Protein AF-A0A5E3WXK5-F1 (afdb_monomer)

Foldseek 3Di:
DPPPDQDPVNVVQLVVQVVLLVLLCVALLDCLQAPPVCNVLLVLLSVLLVLLCVLVSQDAFPDFQDAPFPLLVVLVPDPNNRHDQDACVSGDVLLVLSLLVSVVVLQQAQLVRLSRQGHPRHLVSSSVSLSSCCRHPVPPPCSSLLSVLSSLLSVCSSCVPPPDDSRGGSLVVSCVVPVVSSVSSVVVSVVSNVVVVVVVVVVVVVVVVVVVVVVVPDDPDPPDDD

Secondary structure (DSSP, 8-state):
-------HHHHHHHHHHHHHHHHHHHHHSSTTTS-GGGHHHHHHHHHHHHHHHHTTTTPPPSS------HHHHHHHT-SS-SS----GGGS-TTHHHHHHHHHHHHHHSBHHHHHT--STTTTHHHHHHHHHHHHH-TT-TTHHHHHHHHHHHHHHHHH--TT--TTSBHHHHHHHH-HHHHHHHHHHHHHHHHHHHHHHHHHHHHHHHHHHHHHTS---------

Solvent-accessible surface area (backbone atoms only — not comparable 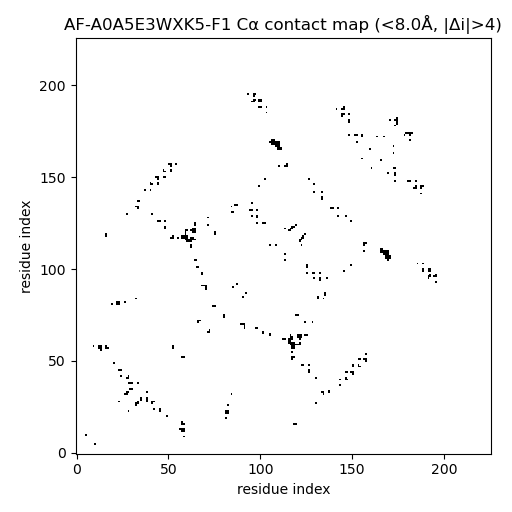to full-atom values): 12639 Å² total; per-residue (Å²): 133,83,85,75,76,77,50,72,65,57,57,54,48,20,55,54,45,54,52,42,50,57,42,35,48,68,44,57,62,30,67,93,42,28,60,71,90,46,38,64,62,53,45,49,40,51,50,30,48,50,57,37,31,55,76,56,56,36,41,74,38,95,38,64,52,82,71,87,51,67,52,59,54,55,41,76,71,47,90,79,59,68,65,73,79,78,58,64,90,69,43,58,97,57,47,56,32,55,48,35,40,43,51,53,53,56,32,64,35,36,32,57,60,56,61,35,16,32,28,83,56,3,56,52,45,58,55,52,47,52,55,49,33,40,51,67,40,82,75,56,81,58,50,66,49,48,46,53,49,51,30,52,48,34,48,50,55,56,63,57,55,92,86,58,69,42,81,40,29,37,50,57,56,41,37,74,74,40,46,69,62,41,48,55,30,48,51,53,33,51,52,36,38,50,54,47,52,54,49,55,50,50,53,52,53,50,52,51,53,52,51,53,59,57,68,68,70,75,78,84,74,83,79,84,85,131

Mean predicted aligned error: 8.03 Å

Nearest PDB structures (foldseek):
  2kgx-assembly1_A  TM=2.955E-01  e=5.639E+00  Mus musculus

Radius of gyration: 22.02 Å; Cα contacts (8 Å, |Δi|>4): 234; chains: 1; bounding box: 60×62×77 Å

Sequence (226 aa):
MEDALLSLDDIFDGGVEARLWGRLFAKFVTPDVLPAQDWETALQLLIASLQFEAKTLFQDGPEHMPCDIPSVRLWLGRRERAVVVDPASRLEAHFGDEVARMWQMARAMPAHVLTAMHGERGMTVVVRALLQWRAVDPDAADWAIIVADVVSGLEVLREKPADADFSQSLASLLLHRDAARANKAKDSLSMRVRDRELRVRAALDAKKKVTVKRGKRLRKRKTRKA

Structure (mmCIF, N/CA/C/O backbone):
data_AF-A0A5E3WXK5-F1
#
_entry.id   AF-A0A5E3WXK5-F1
#
loop_
_atom_site.group_PDB
_atom_site.id
_atom_site.type_symbol
_atom_site.label_atom_id
_atom_site.label_alt_id
_atom_site.label_comp_id
_atom_site.label_asym_id
_atom_site.label_entity_id
_atom_site.label_seq_id
_atom_site.pdbx_PDB_ins_code
_atom_site.Cartn_x
_atom_site.Cartn_y
_atom_site.Cartn_z
_atom_site.occupancy
_atom_site.B_iso_or_equiv
_atom_site.auth_seq_id
_atom_site.auth_comp_id
_atom_site.auth_asym_id
_atom_site.auth_atom_id
_atom_site.pdbx_PDB_model_num
ATOM 1 N N . MET A 1 1 ? 11.739 -11.191 -29.604 1.00 39.69 1 MET A N 1
ATOM 2 C CA . MET A 1 1 ? 10.562 -10.400 -29.206 1.00 39.69 1 MET A CA 1
ATOM 3 C C . MET A 1 1 ? 9.650 -10.414 -30.403 1.00 39.69 1 MET A C 1
ATOM 5 O O . MET A 1 1 ? 9.973 -9.767 -31.387 1.00 39.69 1 MET A O 1
ATOM 9 N N . GLU A 1 2 ? 8.630 -11.265 -30.384 1.00 36.09 2 GLU A N 1
ATOM 10 C CA . GLU A 1 2 ? 7.512 -11.105 -31.311 1.00 36.09 2 GLU A CA 1
ATOM 11 C C . GLU A 1 2 ? 6.774 -9.834 -30.889 1.00 36.09 2 GLU A C 1
ATOM 13 O O . GLU A 1 2 ? 6.402 -9.706 -29.721 1.00 36.09 2 GLU A O 1
ATOM 18 N N . ASP A 1 3 ? 6.625 -8.887 -31.814 1.00 41.25 3 ASP A N 1
ATOM 19 C CA . ASP A 1 3 ? 5.720 -7.752 -31.659 1.00 41.25 3 ASP A CA 1
ATOM 20 C C . ASP A 1 3 ? 4.293 -8.304 -31.636 1.00 41.25 3 ASP A C 1
ATOM 22 O O . ASP A 1 3 ? 3.647 -8.480 -32.671 1.00 41.25 3 ASP A O 1
ATOM 26 N N . ALA A 1 4 ? 3.817 -8.648 -30.441 1.00 54.50 4 ALA A N 1
ATOM 27 C CA . ALA A 1 4 ? 2.416 -8.946 -30.220 1.00 54.50 4 ALA A CA 1
ATOM 28 C C . ALA A 1 4 ? 1.627 -7.654 -30.472 1.00 54.50 4 ALA A C 1
ATOM 30 O O . ALA A 1 4 ? 1.626 -6.735 -29.653 1.00 54.50 4 ALA A O 1
ATOM 31 N N . LEU A 1 5 ? 1.005 -7.566 -31.648 1.00 61.53 5 LEU A N 1
ATOM 32 C CA . LEU A 1 5 ? 0.058 -6.508 -31.980 1.00 61.53 5 LEU A CA 1
ATOM 33 C C . LEU A 1 5 ? -1.067 -6.526 -30.939 1.00 61.53 5 LEU A C 1
ATOM 35 O O . LEU A 1 5 ? -1.821 -7.495 -30.860 1.00 61.53 5 LEU A O 1
ATOM 39 N N . LEU A 1 6 ? -1.149 -5.458 -30.144 1.00 58.06 6 LEU A N 1
ATOM 40 C CA . LEU A 1 6 ? -2.225 -5.227 -29.181 1.00 58.06 6 LEU A CA 1
ATOM 41 C C . LEU A 1 6 ? -3.574 -5.321 -29.897 1.00 58.06 6 LEU A C 1
ATOM 43 O O . LEU A 1 6 ? -3.764 -4.709 -30.954 1.00 58.06 6 LEU A O 1
ATOM 47 N N . SER A 1 7 ? -4.507 -6.085 -29.334 1.00 74.56 7 SER A N 1
ATOM 48 C CA . SER A 1 7 ? -5.857 -6.157 -29.879 1.00 74.56 7 SER A CA 1
ATOM 49 C C . SER A 1 7 ? -6.601 -4.836 -29.644 1.00 74.56 7 SER A C 1
ATOM 51 O O . SER A 1 7 ? -6.232 -4.021 -28.799 1.00 74.56 7 SER A O 1
ATOM 53 N N . LEU A 1 8 ? -7.672 -4.594 -30.403 1.00 59.47 8 LEU A N 1
ATOM 54 C CA . LEU A 1 8 ? -8.527 -3.423 -30.181 1.00 59.47 8 LEU A CA 1
ATOM 55 C C . LEU A 1 8 ? -9.136 -3.420 -28.773 1.00 59.47 8 LEU A C 1
ATOM 57 O O . LEU A 1 8 ? -9.237 -2.354 -28.170 1.00 59.47 8 LEU A O 1
ATOM 61 N N . ASP A 1 9 ? -9.485 -4.593 -28.245 1.00 59.47 9 ASP A N 1
ATOM 62 C CA . ASP A 1 9 ? -10.021 -4.741 -26.890 1.00 59.47 9 ASP A CA 1
ATOM 63 C C . ASP A 1 9 ? -8.979 -4.322 -25.841 1.00 59.47 9 ASP A C 1
ATOM 65 O O . ASP A 1 9 ? -9.297 -3.540 -24.948 1.00 59.47 9 ASP A O 1
ATOM 69 N N . ASP A 1 10 ? -7.707 -4.691 -26.036 1.00 55.88 10 ASP A N 1
ATOM 70 C CA . ASP A 1 10 ? -6.596 -4.267 -25.170 1.00 55.88 10 ASP A CA 1
ATOM 71 C C . ASP A 1 10 ? -6.422 -2.738 -25.131 1.00 55.88 10 ASP A C 1
ATOM 73 O O . ASP A 1 10 ? -6.093 -2.157 -24.094 1.00 55.88 10 ASP A O 1
ATOM 77 N N . ILE A 1 11 ? -6.652 -2.063 -26.263 1.00 59.56 11 ILE A N 1
ATOM 78 C CA . ILE A 1 11 ? -6.565 -0.599 -26.370 1.00 59.56 11 ILE A CA 1
ATOM 79 C C . ILE A 1 11 ? -7.748 0.071 -25.655 1.00 59.56 11 ILE A C 1
ATOM 81 O O . ILE A 1 11 ? -7.574 1.100 -24.992 1.00 59.56 11 ILE A O 1
ATOM 85 N N . PHE A 1 12 ? -8.956 -0.486 -25.782 1.00 59.59 12 PHE A N 1
ATOM 86 C CA . PHE A 1 12 ? -10.142 0.053 -25.116 1.00 59.59 12 PHE A CA 1
ATOM 87 C C . PHE A 1 12 ? -10.102 -0.159 -23.598 1.00 59.59 12 PHE A C 1
ATOM 89 O O . PHE A 1 12 ? -10.432 0.778 -22.862 1.00 59.59 12 PHE A O 1
ATOM 96 N N . ASP A 1 13 ? -9.640 -1.321 -23.136 1.00 59.66 13 ASP A N 1
ATOM 97 C CA . ASP A 1 13 ? -9.496 -1.632 -21.712 1.00 59.66 13 ASP A CA 1
ATOM 98 C C . ASP A 1 13 ? -8.420 -0.755 -21.049 1.00 59.66 13 ASP A C 1
ATOM 100 O O . ASP A 1 13 ? -8.689 -0.136 -20.015 1.00 59.66 13 ASP A O 1
ATOM 104 N N . GLY A 1 14 ? -7.273 -0.530 -21.706 1.00 59.16 14 GLY A N 1
ATOM 105 C CA . GLY A 1 14 ? -6.265 0.424 -21.221 1.00 59.16 14 GLY A CA 1
ATOM 106 C C . GLY A 1 14 ? -6.803 1.860 -21.072 1.00 59.16 14 GLY A C 1
ATOM 107 O O . GLY A 1 14 ? -6.415 2.603 -20.166 1.00 59.16 14 GLY A O 1
ATOM 108 N N . GLY A 1 15 ? -7.771 2.258 -21.906 1.00 62.72 15 GLY A N 1
ATOM 109 C CA . GLY A 1 15 ? -8.471 3.542 -21.790 1.00 62.72 15 GLY A CA 1
ATOM 110 C C . GLY A 1 15 ? -9.428 3.637 -20.591 1.00 62.72 15 GLY A C 1
ATOM 111 O O . GLY A 1 15 ? -9.637 4.732 -20.053 1.00 62.72 15 GLY A O 1
ATOM 112 N N . VAL A 1 16 ? -10.014 2.519 -20.152 1.00 64.25 16 VAL A N 1
ATOM 113 C CA . VAL A 1 16 ? -10.845 2.450 -18.936 1.00 64.25 16 VAL A CA 1
ATOM 114 C C . VAL A 1 16 ? -9.966 2.580 -17.695 1.00 64.25 16 VAL A C 1
ATOM 116 O O . VAL A 1 16 ? -10.266 3.402 -16.821 1.00 64.25 16 VAL A O 1
ATOM 119 N N . GLU A 1 17 ? -8.844 1.869 -17.672 1.00 69.00 17 GLU A N 1
ATOM 120 C CA . GLU A 1 17 ? -7.881 1.901 -16.573 1.00 69.00 17 GLU A CA 1
ATOM 121 C C . GLU A 1 17 ? -7.167 3.258 -16.456 1.00 69.00 17 GLU A C 1
ATOM 123 O O . GLU A 1 17 ? -7.017 3.804 -15.365 1.00 69.00 17 GLU A O 1
ATOM 128 N N . ALA A 1 18 ? -6.847 3.931 -17.564 1.00 71.19 18 ALA A N 1
ATOM 129 C CA . ALA A 1 18 ? -6.323 5.300 -17.509 1.00 71.19 18 ALA A CA 1
ATOM 130 C C . ALA A 1 18 ? -7.318 6.295 -16.864 1.00 71.19 18 ALA A C 1
ATOM 132 O O . ALA A 1 18 ? -6.929 7.199 -16.114 1.00 71.19 18 ALA A O 1
ATOM 133 N N . ARG A 1 19 ? -8.629 6.126 -17.099 1.00 76.25 19 ARG A N 1
ATOM 134 C CA . ARG A 1 19 ? -9.666 6.943 -16.435 1.00 76.25 19 ARG A CA 1
ATOM 135 C C . ARG A 1 19 ? -9.777 6.630 -14.944 1.00 76.25 19 ARG A C 1
ATOM 137 O O . ARG A 1 19 ? -10.158 7.525 -14.185 1.00 76.25 19 ARG A O 1
ATOM 144 N N . LEU A 1 20 ? -9.470 5.401 -14.523 1.00 78.81 20 LEU A N 1
ATOM 145 C CA . LEU A 1 20 ? -9.405 4.999 -13.116 1.00 78.81 20 LEU A CA 1
ATOM 146 C C . LEU A 1 20 ? -8.449 5.907 -12.344 1.00 78.81 20 LEU A C 1
ATOM 148 O O . LEU A 1 20 ? -8.824 6.482 -11.319 1.00 78.81 20 LEU A O 1
ATOM 152 N N . TRP A 1 21 ? -7.245 6.086 -12.891 1.00 82.75 21 TRP A N 1
ATOM 153 C CA . TRP A 1 21 ? -6.194 6.908 -12.307 1.00 82.75 21 TRP A CA 1
ATOM 154 C C . TRP A 1 21 ? -6.655 8.345 -12.109 1.00 82.75 21 TRP A C 1
ATOM 156 O O . TRP A 1 21 ? -6.599 8.845 -10.988 1.00 82.75 21 TRP A O 1
ATOM 166 N N . GLY A 1 22 ? -7.223 8.980 -13.140 1.00 82.12 22 GLY A N 1
ATOM 167 C CA . GLY A 1 22 ? -7.760 10.342 -13.024 1.00 82.12 22 GLY A CA 1
ATOM 168 C C . GLY A 1 22 ? -8.764 10.503 -11.874 1.00 82.12 22 GLY A C 1
ATOM 169 O O . GLY A 1 22 ? -8.720 11.492 -11.142 1.00 82.12 22 GLY A O 1
ATOM 170 N N . ARG A 1 23 ? -9.627 9.502 -11.648 1.00 84.06 23 ARG A N 1
ATOM 171 C CA . ARG A 1 23 ? -10.574 9.522 -10.522 1.00 84.06 23 ARG A CA 1
ATOM 172 C C . ARG A 1 23 ? -9.903 9.272 -9.170 1.00 84.06 23 ARG A C 1
ATOM 174 O O . ARG A 1 23 ? -10.318 9.875 -8.185 1.00 84.06 23 ARG A O 1
ATOM 181 N N . LEU A 1 24 ? -8.890 8.404 -9.107 1.00 85.06 24 LEU A N 1
ATOM 182 C CA . LEU A 1 24 ? -8.104 8.178 -7.889 1.00 85.06 24 LEU A CA 1
ATOM 183 C C . LEU A 1 24 ? -7.399 9.461 -7.445 1.00 85.06 24 LEU A C 1
ATOM 185 O O . LEU A 1 24 ? -7.538 9.843 -6.282 1.00 85.06 24 LEU A O 1
ATOM 189 N N . PHE A 1 25 ? -6.732 10.160 -8.371 1.00 86.31 25 PHE A N 1
ATOM 190 C CA . PHE A 1 25 ? -6.121 11.465 -8.102 1.00 86.31 25 PHE A CA 1
A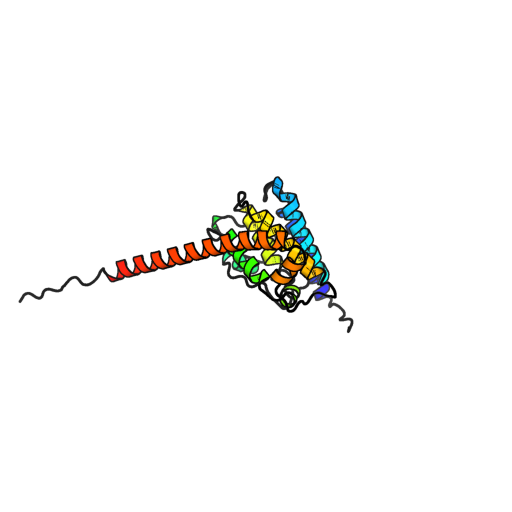TOM 191 C C . PHE A 1 25 ? -7.166 12.466 -7.601 1.00 86.31 25 PHE A C 1
ATOM 193 O O . PHE A 1 25 ? -6.998 13.039 -6.528 1.00 86.31 25 PHE A O 1
ATOM 200 N N . ALA A 1 26 ? -8.285 12.611 -8.317 1.00 84.31 26 ALA A N 1
ATOM 201 C CA . ALA A 1 26 ? -9.338 13.559 -7.954 1.00 84.31 26 ALA A CA 1
ATOM 202 C C . ALA A 1 26 ? -10.003 13.269 -6.599 1.00 84.31 26 ALA A C 1
ATOM 204 O O . ALA A 1 26 ? -10.581 14.171 -6.004 1.00 84.31 26 ALA A O 1
ATOM 205 N N . LYS A 1 27 ? -9.965 12.023 -6.113 1.00 86.38 27 LYS A N 1
ATOM 206 C CA . LYS A 1 27 ? -10.593 11.645 -4.845 1.00 86.38 27 LYS A CA 1
ATOM 207 C C . LYS A 1 27 ? -9.633 11.704 -3.673 1.00 86.38 27 LYS A C 1
ATOM 209 O O . LYS A 1 27 ? -9.959 12.303 -2.655 1.00 86.38 27 LYS A O 1
ATOM 214 N N . PHE A 1 28 ? -8.484 11.050 -3.795 1.00 83.00 28 PHE A N 1
ATOM 215 C CA . PHE A 1 28 ? -7.572 10.853 -2.673 1.00 83.00 28 PHE A CA 1
ATOM 216 C C . PHE A 1 28 ? -6.553 11.982 -2.528 1.00 83.00 28 PHE A C 1
ATOM 218 O O . PHE A 1 28 ? -6.030 12.167 -1.439 1.00 83.00 28 PHE A O 1
ATOM 225 N N . VAL A 1 29 ? -6.323 12.793 -3.566 1.00 77.06 29 VAL A N 1
ATOM 226 C CA . VAL A 1 29 ? -5.489 14.006 -3.479 1.00 77.06 29 VAL A CA 1
ATOM 227 C C . VAL A 1 29 ? -6.377 15.227 -3.222 1.00 77.06 29 VAL A C 1
ATOM 229 O O . VAL A 1 29 ? -6.265 16.263 -3.872 1.00 77.06 29 VAL A O 1
ATOM 232 N N . THR A 1 30 ? -7.315 15.086 -2.283 1.00 77.44 30 THR A N 1
ATOM 233 C CA . THR A 1 30 ? -8.152 16.187 -1.797 1.00 77.44 30 THR A CA 1
ATOM 234 C C . THR A 1 30 ? -8.164 16.198 -0.270 1.00 77.44 30 THR A C 1
ATOM 236 O O . THR A 1 30 ? -8.153 15.126 0.348 1.00 77.44 30 THR A O 1
ATOM 239 N N . PRO A 1 31 ? -8.208 17.390 0.354 1.00 77.19 31 PRO A N 1
ATOM 240 C CA . PRO A 1 31 ? -8.247 17.515 1.810 1.00 77.19 31 PRO A CA 1
ATOM 241 C C . PRO A 1 31 ? -9.533 16.943 2.433 1.00 77.19 31 PRO A C 1
ATOM 243 O O . PRO A 1 31 ? -9.581 16.713 3.637 1.00 77.19 31 PRO A O 1
ATOM 246 N N . ASP A 1 32 ? -10.562 16.675 1.621 1.00 80.38 32 ASP A N 1
ATOM 247 C CA . ASP A 1 32 ? -11.824 16.064 2.057 1.00 80.38 32 ASP A CA 1
ATOM 248 C C . ASP A 1 32 ? -11.682 14.577 2.418 1.00 80.38 32 ASP A C 1
ATOM 250 O O . ASP A 1 32 ? -12.572 14.000 3.045 1.00 80.38 32 ASP A O 1
ATOM 254 N N . VAL A 1 33 ? -10.598 13.929 1.98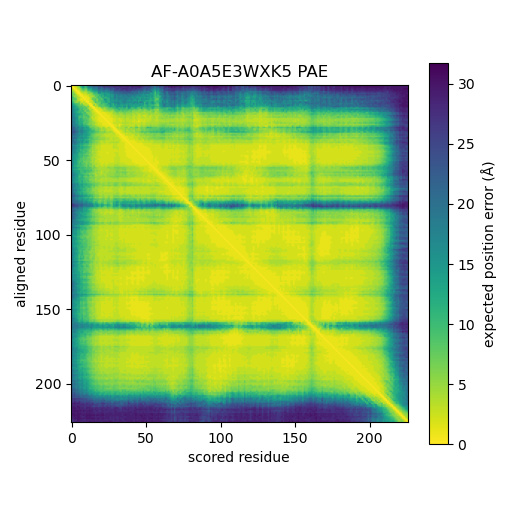0 1.00 85.38 33 VAL A N 1
ATOM 255 C CA . VAL A 1 33 ? -10.361 12.494 2.192 1.00 85.38 33 VAL A CA 1
ATOM 256 C C . VAL A 1 33 ? -9.104 12.242 3.009 1.00 85.38 33 VAL A C 1
ATOM 258 O O . VAL A 1 33 ? -9.117 11.365 3.872 1.00 85.38 33 VAL A O 1
ATOM 261 N N . LEU A 1 34 ? -8.027 12.981 2.743 1.00 87.50 34 LEU A N 1
ATOM 262 C CA . LEU A 1 34 ? -6.760 12.841 3.453 1.00 87.50 34 LEU A CA 1
ATOM 263 C C . 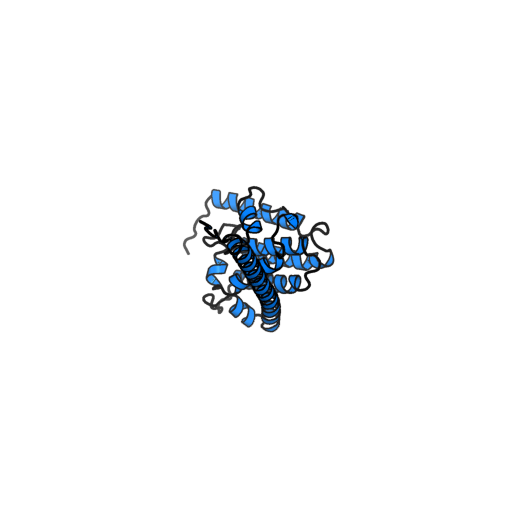LEU A 1 34 ? -6.399 14.143 4.171 1.00 87.50 34 LEU A C 1
ATOM 265 O O . LEU A 1 34 ? -6.693 15.219 3.651 1.00 87.50 34 LEU A O 1
ATOM 269 N N . PRO A 1 35 ? -5.715 14.079 5.328 1.00 88.06 35 PRO A N 1
ATOM 270 C CA . PRO A 1 35 ? -5.179 15.272 5.968 1.00 88.06 35 PRO A CA 1
ATOM 271 C C . PRO A 1 35 ? -4.290 16.065 5.012 1.00 88.06 35 PRO A C 1
ATOM 273 O O . PRO A 1 35 ? -3.502 15.491 4.257 1.00 88.06 35 PRO A O 1
ATOM 276 N N . ALA A 1 36 ? -4.382 17.394 5.073 1.00 87.19 36 ALA A N 1
ATOM 277 C CA . ALA A 1 36 ? -3.650 18.269 4.164 1.00 87.19 36 ALA A CA 1
ATOM 278 C C . ALA A 1 36 ? -2.135 18.033 4.210 1.00 87.19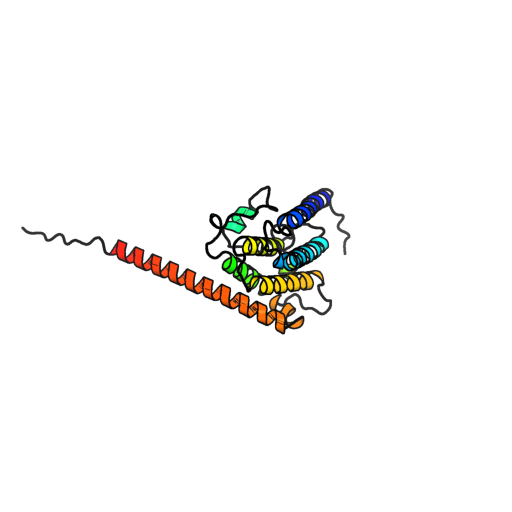 36 ALA A C 1
ATOM 280 O O . ALA A 1 36 ? -1.493 18.165 3.181 1.00 87.19 36 ALA A O 1
ATOM 281 N N . GLN A 1 37 ? -1.557 17.640 5.352 1.00 89.69 37 GLN A N 1
ATOM 282 C CA . GLN A 1 37 ? -0.125 17.335 5.449 1.00 89.69 37 GLN A CA 1
ATOM 283 C C . GLN A 1 37 ? 0.312 16.070 4.686 1.00 89.69 37 GLN A C 1
ATOM 285 O O . GLN A 1 37 ? 1.492 15.921 4.386 1.00 89.69 37 GLN A O 1
ATOM 290 N N . ASP A 1 38 ? -0.617 15.172 4.353 1.00 91.56 38 ASP A N 1
ATOM 291 C CA . ASP A 1 38 ? -0.312 13.874 3.740 1.00 91.56 38 ASP A CA 1
ATOM 292 C C . ASP A 1 38 ? -0.476 13.873 2.217 1.00 91.56 38 ASP A C 1
ATOM 294 O O . ASP A 1 38 ? -0.190 12.864 1.566 1.00 91.56 38 ASP A O 1
ATOM 298 N N . TRP A 1 39 ? -0.921 14.995 1.638 1.00 88.25 39 TRP A N 1
ATOM 299 C CA . TRP A 1 39 ? -1.236 15.111 0.212 1.00 88.25 39 TRP A CA 1
ATOM 300 C C . TRP A 1 39 ? -0.056 14.710 -0.680 1.00 88.25 39 TRP A C 1
ATOM 302 O O . TRP A 1 39 ? -0.233 13.965 -1.640 1.00 88.25 39 TRP A O 1
ATOM 312 N N . GLU A 1 40 ? 1.154 15.157 -0.335 1.00 91.62 40 GLU A N 1
ATOM 313 C CA . GLU A 1 40 ? 2.364 14.906 -1.114 1.00 91.62 40 GLU A CA 1
ATOM 314 C C . GLU A 1 40 ? 2.751 13.426 -1.056 1.00 91.62 40 GLU A C 1
ATOM 316 O O . GLU A 1 40 ? 3.056 12.819 -2.080 1.00 91.62 40 GLU A O 1
ATOM 321 N N . THR A 1 41 ? 2.642 12.812 0.124 1.00 94.56 41 THR A N 1
ATOM 322 C CA . THR A 1 41 ? 2.910 11.380 0.321 1.00 94.56 41 THR A CA 1
ATOM 323 C C . THR A 1 41 ? 1.917 10.523 -0.472 1.00 94.56 41 THR A C 1
ATOM 325 O O . THR A 1 41 ? 2.304 9.568 -1.147 1.00 94.56 41 THR A O 1
ATOM 328 N N . ALA A 1 42 ? 0.630 10.885 -0.449 1.00 94.12 42 ALA A N 1
ATOM 329 C CA . ALA A 1 42 ? -0.399 10.215 -1.239 1.00 94.12 42 ALA A CA 1
ATOM 330 C C . ALA A 1 42 ? -0.192 10.407 -2.749 1.00 94.12 42 ALA A C 1
ATOM 332 O O . ALA A 1 42 ? -0.378 9.468 -3.526 1.00 94.12 42 ALA A O 1
ATOM 333 N N . LEU A 1 43 ? 0.229 11.603 -3.169 1.00 93.19 43 LEU A N 1
ATOM 334 C CA . LEU A 1 43 ? 0.526 11.905 -4.563 1.00 93.19 43 LEU A CA 1
ATOM 335 C C . LEU A 1 43 ? 1.717 11.084 -5.071 1.00 93.19 43 LEU A C 1
ATOM 337 O O . LEU A 1 43 ? 1.623 10.491 -6.143 1.00 93.19 43 LEU A O 1
ATOM 341 N N . GLN A 1 44 ? 2.801 10.994 -4.296 1.00 96.25 44 GLN A N 1
ATOM 342 C CA . GLN A 1 44 ? 3.962 10.160 -4.623 1.00 96.25 44 GLN A CA 1
ATOM 343 C C . GLN A 1 44 ? 3.569 8.686 -4.784 1.00 96.25 44 GLN A C 1
ATOM 345 O O . GLN A 1 44 ? 3.982 8.044 -5.749 1.00 96.25 44 GLN A O 1
ATOM 350 N N . LEU A 1 45 ? 2.712 8.168 -3.897 1.00 96.88 45 LEU A N 1
ATOM 351 C CA . LEU A 1 45 ? 2.179 6.808 -3.998 1.00 96.88 45 LEU A CA 1
ATOM 352 C C . LEU A 1 45 ? 1.400 6.580 -5.296 1.00 96.88 45 LEU A C 1
ATOM 354 O O . LEU A 1 45 ? 1.633 5.593 -5.997 1.00 96.88 45 LEU A O 1
ATOM 358 N N . LEU A 1 46 ? 0.489 7.495 -5.628 1.00 94.94 46 LEU A N 1
ATOM 359 C CA . LEU A 1 46 ? -0.312 7.404 -6.846 1.00 94.94 46 LEU A CA 1
ATOM 360 C C . LEU A 1 46 ? 0.548 7.527 -8.109 1.00 94.94 46 LEU A C 1
ATOM 362 O O . LEU A 1 46 ? 0.328 6.775 -9.053 1.00 94.94 46 LEU A O 1
ATOM 366 N N . ILE A 1 47 ? 1.544 8.419 -8.129 1.00 95.38 47 ILE A N 1
ATOM 367 C CA . ILE A 1 47 ? 2.474 8.568 -9.259 1.00 95.38 47 ILE A CA 1
ATOM 368 C C . ILE A 1 47 ? 3.313 7.301 -9.445 1.00 95.38 47 ILE A C 1
ATOM 370 O O . ILE A 1 47 ? 3.407 6.803 -10.565 1.00 95.38 47 ILE A O 1
ATOM 374 N N . ALA A 1 48 ? 3.891 6.753 -8.373 1.00 96.69 48 ALA A N 1
ATOM 375 C CA . ALA A 1 48 ? 4.698 5.536 -8.450 1.00 96.69 48 ALA A CA 1
ATOM 376 C C . ALA A 1 48 ? 3.876 4.351 -8.977 1.00 96.69 48 ALA A C 1
ATOM 378 O O . ALA A 1 48 ? 4.343 3.588 -9.822 1.00 96.69 48 ALA A O 1
ATOM 379 N N . SER A 1 49 ? 2.622 4.235 -8.536 1.00 95.62 49 SER A N 1
ATOM 380 C CA . SER A 1 49 ? 1.715 3.200 -9.029 1.00 95.62 49 SER A CA 1
ATOM 381 C C . SER A 1 49 ? 1.304 3.427 -10.482 1.00 95.62 49 SER A C 1
ATOM 383 O O . SER A 1 49 ? 1.358 2.490 -11.269 1.00 95.62 49 SER A O 1
ATOM 385 N N . LEU A 1 50 ? 0.975 4.662 -10.873 1.00 94.00 50 LEU A N 1
ATOM 386 C CA . LEU A 1 50 ? 0.688 5.025 -12.263 1.00 94.00 50 LEU A CA 1
ATOM 387 C C . LEU A 1 50 ? 1.859 4.657 -13.185 1.00 94.00 50 LEU A C 1
ATOM 389 O O . LEU A 1 50 ? 1.655 4.097 -14.255 1.00 94.00 50 LEU A O 1
ATOM 393 N N . GLN A 1 51 ? 3.092 4.956 -12.771 1.00 94.38 51 GLN A N 1
ATOM 394 C CA . GLN A 1 51 ? 4.296 4.637 -13.540 1.00 94.38 51 GLN A CA 1
ATOM 395 C C . GLN A 1 51 ? 4.574 3.132 -13.618 1.00 94.38 51 GLN A C 1
ATOM 397 O O . GLN A 1 51 ? 5.125 2.670 -14.617 1.00 94.38 51 GLN A O 1
ATOM 402 N N . PHE A 1 52 ? 4.222 2.376 -12.577 1.00 93.75 52 PHE A N 1
ATOM 403 C CA . PHE A 1 52 ? 4.282 0.918 -12.596 1.00 93.75 52 PHE A CA 1
ATOM 404 C C . PHE A 1 52 ? 3.280 0.338 -13.608 1.00 93.75 52 PHE A C 1
ATOM 406 O O . PHE A 1 52 ? 3.693 -0.409 -14.492 1.00 93.75 52 PHE A O 1
ATOM 413 N N . GLU A 1 53 ? 2.012 0.757 -13.553 1.00 92.06 53 GLU A N 1
ATOM 414 C CA . GLU A 1 53 ? 0.957 0.299 -14.475 1.00 92.06 53 GLU A CA 1
ATOM 415 C C . GLU A 1 53 ? 1.181 0.760 -15.926 1.00 92.06 53 GLU A C 1
ATOM 417 O O . GLU A 1 53 ? 0.874 0.050 -16.882 1.00 92.06 53 GLU A O 1
ATOM 422 N N . ALA A 1 54 ? 1.765 1.943 -16.134 1.00 89.94 54 ALA A N 1
ATOM 423 C CA . ALA A 1 54 ? 2.042 2.448 -17.478 1.00 89.94 54 ALA A CA 1
ATOM 424 C C . ALA A 1 54 ? 3.010 1.543 -18.263 1.00 89.94 54 ALA A C 1
ATOM 426 O O . ALA A 1 54 ? 2.946 1.494 -19.491 1.00 89.94 54 ALA A O 1
ATOM 427 N N . LYS A 1 55 ? 3.889 0.796 -17.576 1.00 88.25 55 LYS A N 1
ATOM 428 C CA . LYS A 1 55 ? 4.825 -0.150 -18.209 1.00 88.25 55 LYS A CA 1
ATOM 429 C C . LYS A 1 55 ? 4.104 -1.326 -18.873 1.00 88.25 55 LYS A C 1
ATOM 431 O O . LYS A 1 55 ? 4.628 -1.899 -19.824 1.00 88.25 55 LYS A O 1
ATOM 436 N N . THR A 1 56 ? 2.924 -1.672 -18.374 1.00 84.06 56 THR A N 1
ATOM 437 C CA . THR A 1 56 ? 2.078 -2.764 -18.870 1.00 84.06 56 THR A CA 1
ATOM 438 C C . THR A 1 56 ? 0.897 -2.226 -19.671 1.00 84.06 56 THR A C 1
ATOM 440 O O . THR A 1 56 ? -0.059 -2.950 -19.920 1.00 84.06 56 THR A O 1
ATOM 443 N N . LEU A 1 57 ? 0.951 -0.946 -20.070 1.00 85.50 57 LEU A N 1
ATOM 444 C CA . LEU A 1 57 ? -0.111 -0.250 -20.798 1.00 85.50 57 LEU A CA 1
ATOM 445 C C . LEU A 1 57 ? -1.475 -0.345 -20.101 1.00 85.50 57 LEU A C 1
ATOM 447 O O . LEU A 1 57 ? -2.508 -0.335 -20.765 1.00 85.50 57 LEU A O 1
ATOM 451 N N . PHE A 1 58 ? -1.467 -0.412 -18.766 1.00 84.50 58 PHE A N 1
ATOM 452 C CA . PHE A 1 58 ? -2.667 -0.562 -17.946 1.00 84.50 58 PHE A CA 1
ATOM 453 C C . PHE A 1 58 ? -3.470 -1.843 -18.214 1.00 84.50 58 PHE A C 1
ATOM 455 O O . PHE A 1 58 ? -4.676 -1.868 -17.999 1.00 84.50 58 PHE A O 1
ATOM 462 N N . GLN A 1 59 ? -2.823 -2.905 -18.687 1.00 84.12 59 GLN A N 1
ATOM 463 C CA . GLN A 1 59 ? -3.462 -4.213 -18.813 1.00 84.12 59 GLN A CA 1
ATOM 464 C C . GLN A 1 59 ? -3.533 -4.920 -17.459 1.00 84.12 59 GLN A C 1
ATOM 466 O O . GLN A 1 59 ? -2.720 -4.652 -16.573 1.00 84.12 59 GLN A O 1
ATOM 471 N N . ASP A 1 60 ? -4.458 -5.865 -17.307 1.00 85.75 60 ASP A N 1
ATOM 472 C CA . ASP A 1 60 ? -4.482 -6.759 -16.148 1.00 85.75 60 ASP A CA 1
ATOM 473 C C . ASP A 1 60 ? -3.383 -7.825 -16.266 1.00 85.75 60 ASP A C 1
ATOM 475 O O . ASP A 1 60 ? -3.149 -8.411 -17.326 1.00 85.75 60 ASP A O 1
ATOM 479 N N . GLY A 1 61 ? -2.684 -8.066 -15.159 1.00 87.25 61 GLY A N 1
ATOM 480 C CA . GLY A 1 61 ? -1.654 -9.092 -15.073 1.00 87.25 61 GLY A CA 1
ATOM 481 C C . GLY A 1 61 ? -2.229 -10.488 -14.835 1.00 87.25 61 GLY A C 1
ATOM 482 O O . GLY A 1 61 ? -3.350 -10.629 -14.344 1.00 87.25 61 GLY A O 1
ATOM 483 N N . PRO A 1 62 ? -1.460 -11.548 -15.140 1.00 91.31 62 PRO A N 1
ATOM 484 C CA . PRO A 1 62 ? -1.891 -12.924 -14.892 1.00 91.31 62 PRO A CA 1
ATOM 485 C C . PRO A 1 62 ? -1.958 -13.270 -13.396 1.00 91.31 62 PRO A C 1
ATOM 487 O O . PRO A 1 62 ? -2.623 -14.235 -13.019 1.00 91.31 62 PRO A O 1
ATOM 490 N N . GLU A 1 63 ? -1.272 -12.501 -12.547 1.00 93.56 63 GLU A N 1
ATOM 491 C CA . GLU A 1 63 ? -1.207 -12.714 -11.105 1.00 93.56 63 GLU A CA 1
ATOM 492 C C . GLU A 1 63 ? -2.018 -11.654 -10.355 1.00 93.56 63 GLU A C 1
ATOM 494 O O . GLU A 1 63 ? -2.022 -10.472 -10.697 1.00 93.56 63 GLU A O 1
ATOM 499 N N . HIS A 1 64 ? -2.673 -12.062 -9.269 1.00 93.81 64 HIS A N 1
ATOM 500 C CA . HIS A 1 64 ? -3.437 -11.155 -8.413 1.00 93.81 64 HIS A CA 1
ATOM 501 C C . HIS A 1 64 ? -2.767 -10.981 -7.055 1.00 93.81 64 HIS A C 1
ATOM 503 O O . HIS A 1 64 ? -2.210 -11.927 -6.496 1.00 93.81 64 HIS A O 1
ATOM 509 N N . MET A 1 65 ? -2.922 -9.795 -6.469 1.00 94.50 65 MET A N 1
ATOM 510 C CA . MET A 1 65 ? -2.495 -9.530 -5.102 1.00 94.50 65 MET A CA 1
ATOM 511 C C . MET A 1 65 ? -3.229 -10.463 -4.125 1.00 94.50 65 MET A C 1
ATOM 513 O O . MET A 1 65 ? -4.467 -10.430 -4.057 1.00 94.50 65 MET A O 1
ATOM 517 N N . PRO A 1 66 ? -2.509 -11.270 -3.323 1.00 91.44 66 PRO A N 1
ATOM 518 C CA . PRO A 1 66 ? -3.128 -12.072 -2.281 1.00 91.44 66 PRO A CA 1
ATOM 519 C C . PRO A 1 66 ? -3.772 -11.162 -1.230 1.00 91.44 66 PRO A C 1
ATOM 521 O O . PRO A 1 66 ? -3.092 -10.532 -0.423 1.00 91.44 66 PRO A O 1
ATOM 524 N N . CYS A 1 67 ? -5.102 -11.097 -1.231 1.00 90.50 67 CYS A N 1
ATOM 525 C CA . CYS A 1 67 ? -5.861 -10.249 -0.321 1.00 90.50 67 CYS A CA 1
ATOM 526 C C . CYS A 1 67 ? -6.889 -11.077 0.451 1.00 90.50 67 CYS A C 1
ATOM 528 O O . CYS A 1 67 ? -7.858 -11.587 -0.117 1.00 90.50 67 CYS A O 1
ATOM 530 N N . ASP A 1 68 ? -6.696 -11.199 1.763 1.00 89.25 68 ASP A N 1
ATOM 531 C CA . ASP A 1 68 ? -7.641 -11.859 2.665 1.00 89.25 68 ASP A CA 1
ATOM 532 C C . ASP A 1 68 ? -8.493 -10.878 3.474 1.00 89.25 68 ASP A C 1
ATOM 534 O O . ASP A 1 68 ? -9.287 -11.326 4.296 1.00 89.25 68 ASP A O 1
ATOM 538 N N . ILE A 1 69 ? -8.376 -9.574 3.207 1.00 93.81 69 ILE A N 1
ATOM 539 C CA . ILE A 1 69 ? -9.125 -8.513 3.882 1.00 93.81 69 ILE A CA 1
ATOM 540 C C . ILE A 1 69 ? -10.571 -8.515 3.354 1.00 93.81 69 ILE A C 1
ATOM 542 O O . ILE A 1 69 ? -10.785 -8.196 2.177 1.00 93.81 69 ILE A O 1
ATOM 546 N N . PRO A 1 70 ? -11.579 -8.899 4.165 1.00 92.81 70 PRO A N 1
ATOM 547 C CA . PRO A 1 70 ? -12.959 -9.030 3.694 1.00 92.81 70 PRO A CA 1
ATOM 548 C C . PRO A 1 70 ? -13.520 -7.777 3.014 1.00 92.81 70 PRO A C 1
ATOM 550 O O . PRO A 1 70 ? -14.129 -7.891 1.948 1.00 92.81 70 PRO A O 1
ATOM 553 N N . SER A 1 71 ? -13.300 -6.596 3.594 1.00 91.75 71 SER A N 1
ATOM 554 C CA . SER A 1 71 ? -13.758 -5.319 3.037 1.00 91.75 71 SER A CA 1
ATOM 555 C C . SER A 1 71 ? -13.167 -5.063 1.646 1.00 91.75 71 SER A C 1
ATOM 557 O O . SER A 1 71 ? -13.914 -4.826 0.696 1.00 91.75 71 SER A O 1
ATOM 559 N N . VAL A 1 72 ? -11.855 -5.249 1.477 1.00 91.31 72 VAL A N 1
ATOM 560 C CA . VAL A 1 72 ? -11.163 -5.092 0.187 1.00 91.31 72 VAL A CA 1
ATOM 561 C C . VAL A 1 72 ? -11.683 -6.087 -0.849 1.00 91.31 72 VAL A C 1
ATOM 563 O O . VAL A 1 72 ? -11.986 -5.701 -1.978 1.00 91.31 72 VAL A O 1
ATOM 566 N N . ARG A 1 73 ? -11.877 -7.358 -0.476 1.00 90.19 73 ARG A N 1
ATOM 567 C CA . ARG A 1 73 ? -12.452 -8.368 -1.384 1.00 90.19 73 ARG A CA 1
ATOM 568 C C . ARG A 1 73 ? -13.848 -7.985 -1.868 1.00 90.19 73 ARG A C 1
ATOM 570 O O . ARG A 1 73 ? -14.170 -8.216 -3.032 1.00 90.19 73 ARG A O 1
ATOM 577 N N . LEU A 1 74 ? -14.669 -7.389 -1.000 1.00 87.06 74 LEU A N 1
ATOM 578 C CA . LEU A 1 74 ? -15.979 -6.871 -1.394 1.00 87.06 74 LEU A CA 1
ATOM 579 C C . LEU A 1 74 ? -15.849 -5.718 -2.397 1.00 87.06 74 LEU A C 1
ATOM 581 O O . LEU A 1 74 ? -16.675 -5.625 -3.301 1.00 87.06 74 LEU A O 1
ATOM 585 N N . TRP A 1 75 ? -14.831 -4.859 -2.281 1.00 83.50 75 TRP A N 1
ATOM 586 C CA . TRP A 1 75 ? -14.597 -3.756 -3.227 1.00 83.50 75 TRP A CA 1
ATOM 587 C C . TRP A 1 75 ? -14.183 -4.241 -4.603 1.00 83.50 75 TRP A C 1
ATOM 589 O O . TRP A 1 75 ? -14.693 -3.728 -5.598 1.00 83.50 75 TRP A O 1
ATOM 599 N N . LEU A 1 76 ? -13.320 -5.257 -4.658 1.00 82.44 76 LEU A N 1
ATOM 600 C CA . LEU A 1 76 ? -12.873 -5.871 -5.911 1.00 82.44 76 LEU A CA 1
ATOM 601 C C . LEU A 1 76 ? -14.031 -6.502 -6.703 1.00 82.44 76 LEU A C 1
ATOM 603 O O . LEU A 1 76 ? -13.921 -6.691 -7.913 1.00 82.44 76 LEU A O 1
ATOM 607 N N . GLY A 1 77 ? -15.154 -6.797 -6.040 1.00 77.69 77 GLY A N 1
ATOM 608 C CA . GLY A 1 77 ? -16.388 -7.258 -6.677 1.00 77.69 77 GLY A CA 1
ATOM 609 C C . GLY A 1 77 ? -17.339 -6.150 -7.158 1.00 77.69 77 GLY A C 1
ATOM 610 O O . GLY A 1 77 ? -18.324 -6.463 -7.825 1.00 77.69 77 GLY A O 1
ATOM 611 N N . ARG A 1 78 ? -17.107 -4.869 -6.830 1.00 76.75 78 ARG A N 1
ATOM 612 C CA . ARG A 1 78 ? -17.995 -3.755 -7.230 1.00 76.75 78 ARG A CA 1
ATOM 613 C C . ARG A 1 78 ? -17.730 -3.341 -8.685 1.00 76.75 78 ARG A C 1
ATOM 615 O O . ARG A 1 78 ? -16.673 -3.622 -9.237 1.00 76.75 78 ARG A O 1
ATOM 622 N N . ARG A 1 79 ? -18.693 -2.667 -9.328 1.00 64.88 79 ARG A N 1
ATOM 623 C CA . ARG A 1 79 ? -18.537 -2.124 -10.696 1.00 64.88 79 ARG A CA 1
ATOM 624 C C . ARG A 1 79 ? -17.862 -0.748 -10.699 1.00 64.88 79 ARG A C 1
ATOM 626 O O . ARG A 1 79 ? -17.013 -0.484 -11.535 1.00 64.88 79 ARG A O 1
ATOM 633 N N . GLU A 1 80 ? -18.184 0.104 -9.728 1.00 60.66 80 GLU A N 1
ATOM 634 C CA . GLU A 1 80 ? -17.538 1.410 -9.528 1.00 60.66 80 GLU A CA 1
ATOM 635 C C . GLU A 1 80 ? -16.423 1.292 -8.488 1.00 60.66 80 GLU A C 1
ATOM 637 O O . GLU A 1 80 ? -16.514 1.779 -7.362 1.00 60.66 80 GLU A O 1
ATOM 642 N N . ARG A 1 81 ? -15.374 0.557 -8.866 1.00 62.00 81 ARG A N 1
ATOM 643 C CA . ARG A 1 81 ? -14.322 0.096 -7.953 1.00 62.00 81 ARG A CA 1
ATOM 644 C C . ARG A 1 81 ? -13.547 1.246 -7.334 1.00 62.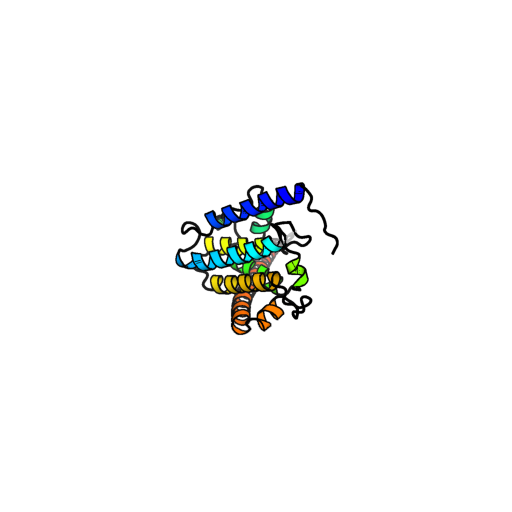00 81 ARG A C 1
ATOM 646 O O . ARG A 1 81 ? -13.201 1.125 -6.168 1.00 62.00 81 ARG A O 1
ATOM 653 N N . ALA A 1 82 ? -13.299 2.320 -8.086 1.00 54.16 82 ALA A N 1
ATOM 654 C CA . ALA A 1 82 ? -12.110 3.178 -7.995 1.00 54.16 82 ALA A CA 1
ATOM 655 C C . ALA A 1 82 ? -12.127 4.336 -6.983 1.00 54.16 82 ALA A C 1
ATOM 657 O O . ALA A 1 82 ? -11.071 4.763 -6.530 1.00 54.16 82 ALA A O 1
ATOM 658 N N . VAL A 1 83 ? -13.299 4.863 -6.626 1.00 66.62 83 VAL A N 1
ATOM 659 C CA . VAL A 1 83 ? -13.406 6.246 -6.096 1.00 66.62 83 VAL A CA 1
ATOM 660 C C . VAL A 1 83 ? -14.127 6.323 -4.750 1.00 66.62 83 VAL A C 1
ATOM 662 O O . VAL A 1 83 ? -14.419 7.403 -4.238 1.00 66.62 83 VAL A O 1
ATOM 665 N N . VAL A 1 84 ? -14.474 5.174 -4.179 1.00 77.25 84 VAL A N 1
ATOM 666 C CA . VAL A 1 84 ? -15.250 5.128 -2.943 1.00 77.25 84 VAL A CA 1
ATOM 667 C C . VAL A 1 84 ? -14.304 5.025 -1.762 1.00 77.25 84 VAL A C 1
ATOM 669 O O . VAL A 1 84 ? -13.438 4.155 -1.733 1.00 77.25 84 VAL A O 1
ATOM 672 N N . VAL A 1 85 ? -14.510 5.918 -0.798 1.00 85.25 85 VAL A N 1
ATOM 673 C CA . VAL A 1 85 ? -13.948 5.803 0.543 1.00 85.25 85 VAL A CA 1
ATOM 674 C C . VAL A 1 85 ? -15.030 5.160 1.397 1.00 85.25 85 VAL A C 1
ATOM 676 O O . VAL A 1 85 ? -16.067 5.778 1.648 1.00 85.25 85 VAL A O 1
ATOM 679 N N . ASP A 1 86 ? -14.842 3.902 1.779 1.00 87.38 86 ASP A N 1
ATOM 680 C CA . ASP A 1 86 ? -15.800 3.219 2.643 1.00 87.38 86 ASP A CA 1
ATOM 681 C C . ASP A 1 86 ? -15.707 3.802 4.071 1.00 87.38 86 ASP A C 1
ATOM 683 O O . ASP A 1 86 ? -14.610 4.096 4.556 1.00 87.38 86 ASP A O 1
ATOM 687 N N . PRO A 1 87 ? -16.841 3.992 4.771 1.00 88.19 87 PRO A N 1
ATOM 688 C CA . PRO A 1 87 ? -16.828 4.450 6.155 1.00 88.19 87 PRO A CA 1
ATOM 689 C C . PRO A 1 87 ? -16.203 3.389 7.066 1.00 88.19 87 PRO A C 1
ATOM 691 O O . PRO A 1 87 ? -16.376 2.192 6.834 1.00 88.19 87 PRO A O 1
ATOM 694 N N . ALA A 1 88 ? -15.576 3.821 8.165 1.00 88.94 88 ALA A N 1
ATOM 695 C CA . ALA A 1 88 ? -14.912 2.932 9.126 1.00 88.94 88 ALA A CA 1
ATOM 696 C C . ALA A 1 88 ? -15.807 1.780 9.635 1.00 88.94 88 ALA A C 1
ATOM 698 O O . ALA A 1 88 ? -15.322 0.684 9.891 1.00 88.94 88 ALA A O 1
ATOM 699 N N . SER A 1 89 ? -17.129 1.982 9.714 1.00 90.62 89 SER A N 1
ATOM 700 C CA . SER A 1 89 ? -18.101 0.952 10.117 1.00 90.62 89 SER A CA 1
ATOM 701 C C . SER A 1 89 ? -18.240 -0.225 9.142 1.00 90.62 89 SER A C 1
ATOM 703 O O . SER A 1 89 ? -18.789 -1.260 9.516 1.00 90.62 89 SER A O 1
ATOM 705 N N . ARG A 1 90 ? -17.775 -0.077 7.896 1.00 89.88 90 ARG A N 1
ATOM 706 C CA . ARG A 1 90 ? -17.742 -1.137 6.875 1.00 89.88 90 ARG A CA 1
ATOM 707 C C . ARG A 1 90 ? -16.383 -1.828 6.774 1.00 89.88 90 ARG A C 1
ATOM 709 O O . ARG A 1 90 ? -16.239 -2.743 5.966 1.00 89.88 90 ARG A O 1
ATOM 716 N N . LEU A 1 91 ? -15.412 -1.390 7.571 1.00 92.19 91 LEU A N 1
ATOM 717 C CA . LEU A 1 91 ? -14.063 -1.932 7.593 1.00 92.19 91 LEU A CA 1
ATOM 718 C C . LEU A 1 91 ? -13.856 -2.834 8.802 1.00 92.19 91 LEU A C 1
ATOM 720 O O . LEU A 1 91 ? -14.610 -2.835 9.777 1.00 92.19 91 LEU A O 1
ATOM 724 N N . GLU A 1 92 ? -12.777 -3.593 8.746 1.00 92.44 92 GLU A N 1
ATOM 725 C CA . GLU A 1 92 ? -12.224 -4.283 9.891 1.00 92.44 92 GLU A CA 1
ATOM 726 C C . GLU A 1 92 ? -11.820 -3.248 10.952 1.00 92.44 92 GLU A C 1
ATOM 728 O O . GLU A 1 92 ? -11.214 -2.224 10.642 1.00 92.44 92 GLU A O 1
ATOM 733 N N . ALA A 1 93 ? -12.102 -3.529 12.228 1.00 87.69 93 ALA A N 1
ATOM 734 C CA . ALA A 1 93 ? -11.813 -2.609 13.338 1.00 87.69 93 ALA A CA 1
ATOM 735 C C . ALA A 1 93 ? -10.336 -2.168 13.421 1.00 87.69 93 ALA A C 1
ATOM 737 O O . ALA A 1 93 ? -10.022 -1.151 14.032 1.00 87.69 93 ALA A O 1
ATOM 738 N N . HIS A 1 94 ? -9.432 -2.942 12.817 1.00 91.81 94 HIS A N 1
ATOM 739 C CA . HIS A 1 94 ? -7.998 -2.673 12.740 1.00 91.81 94 HIS A CA 1
ATOM 740 C C . HIS A 1 94 ? -7.509 -2.784 11.297 1.00 91.81 94 HIS A C 1
ATOM 742 O O . HIS A 1 94 ? -6.544 -3.487 11.007 1.00 91.81 94 HIS A O 1
ATOM 748 N N . PHE A 1 95 ? -8.222 -2.113 10.391 1.00 95.12 95 PHE A N 1
ATOM 749 C CA . PHE A 1 95 ? -7.967 -2.147 8.955 1.00 95.12 95 PHE A CA 1
ATOM 750 C C . PHE A 1 95 ? -6.493 -1.907 8.598 1.00 95.12 95 PHE A C 1
ATOM 752 O O . PHE A 1 95 ? -5.923 -2.676 7.830 1.00 95.12 95 PHE A O 1
ATOM 759 N N . GLY A 1 96 ? -5.843 -0.918 9.220 1.00 96.12 96 GLY A N 1
ATOM 760 C CA . GLY A 1 96 ? -4.429 -0.619 8.977 1.00 96.12 96 GLY A CA 1
ATOM 761 C C . GLY A 1 96 ? -3.478 -1.792 9.211 1.00 96.12 96 GLY A C 1
ATOM 762 O O . GLY A 1 96 ? -2.517 -1.976 8.472 1.00 96.12 96 GLY A O 1
ATOM 763 N N . ASP A 1 97 ? -3.780 -2.649 10.181 1.00 96.19 97 ASP A N 1
ATOM 764 C CA . ASP A 1 97 ? -2.935 -3.790 10.521 1.00 96.19 97 ASP A CA 1
ATOM 765 C C . ASP A 1 97 ? -3.124 -4.945 9.530 1.00 96.19 97 ASP A C 1
ATOM 767 O O . ASP A 1 97 ? -2.177 -5.676 9.236 1.00 96.19 97 ASP A O 1
ATOM 771 N N . GLU A 1 98 ? -4.325 -5.080 8.960 1.00 96.62 98 GLU A N 1
ATOM 772 C CA . GLU A 1 98 ? -4.574 -5.975 7.827 1.00 96.62 98 GLU A CA 1
ATOM 773 C C . GLU A 1 98 ? -3.831 -5.488 6.570 1.00 96.62 98 GLU A C 1
ATOM 775 O O . GLU A 1 98 ? -3.188 -6.287 5.887 1.00 96.62 98 GLU A O 1
ATOM 780 N N . VAL A 1 99 ? -3.842 -4.175 6.300 1.00 96.81 99 VAL A N 1
ATOM 781 C CA . VAL A 1 99 ? -3.108 -3.567 5.174 1.00 96.81 99 VAL A CA 1
ATOM 782 C C . VAL A 1 99 ? -1.595 -3.720 5.342 1.00 96.81 99 VAL A C 1
ATOM 784 O O . VAL A 1 99 ? -0.912 -4.135 4.404 1.00 96.81 99 VAL A O 1
ATOM 787 N N . ALA A 1 100 ? -1.066 -3.463 6.540 1.00 97.00 100 ALA A N 1
ATOM 788 C CA . ALA A 1 100 ? 0.341 -3.679 6.865 1.00 97.00 100 ALA A CA 1
ATOM 789 C C . ALA A 1 100 ? 0.747 -5.145 6.647 1.00 97.00 100 ALA A C 1
ATOM 791 O O . ALA A 1 100 ? 1.782 -5.424 6.041 1.00 97.00 100 ALA A O 1
ATOM 792 N N . ARG A 1 101 ? -0.089 -6.100 7.071 1.00 96.75 101 ARG A N 1
ATOM 793 C CA . ARG A 1 101 ? 0.158 -7.527 6.838 1.00 96.75 101 ARG A CA 1
ATOM 794 C C . ARG A 1 101 ? 0.155 -7.880 5.352 1.00 96.75 101 ARG A C 1
ATOM 796 O O . ARG A 1 101 ? 1.041 -8.607 4.911 1.00 96.75 101 ARG A O 1
ATOM 803 N N . MET A 1 102 ? -0.802 -7.358 4.585 1.00 97.31 102 MET A N 1
ATOM 804 C CA . MET A 1 102 ? -0.868 -7.558 3.134 1.00 97.31 102 MET A CA 1
ATOM 805 C C . MET A 1 102 ? 0.414 -7.064 2.453 1.00 97.31 102 MET A C 1
ATOM 807 O O . MET A 1 102 ? 1.014 -7.799 1.670 1.00 97.31 102 MET A O 1
ATOM 811 N N . TRP A 1 103 ? 0.896 -5.868 2.808 1.00 97.88 103 TRP A N 1
ATOM 812 C CA . TRP A 1 103 ? 2.157 -5.364 2.265 1.00 97.88 103 TRP A CA 1
ATOM 813 C C . TRP A 1 103 ? 3.365 -6.190 2.721 1.00 97.88 103 TRP A C 1
ATOM 815 O O . TRP A 1 103 ? 4.224 -6.520 1.909 1.00 97.88 103 TRP A O 1
ATOM 825 N N . GLN A 1 104 ? 3.425 -6.601 3.990 1.00 97.44 104 GLN A N 1
ATOM 826 C CA . GLN A 1 104 ? 4.500 -7.468 4.480 1.00 97.44 104 GLN A CA 1
ATOM 827 C C . GLN A 1 104 ? 4.554 -8.804 3.722 1.00 97.44 104 GLN A C 1
ATOM 829 O O . GLN A 1 104 ? 5.646 -9.282 3.411 1.00 97.44 104 GLN A O 1
ATOM 834 N N . MET A 1 105 ? 3.397 -9.387 3.395 1.00 97.25 105 MET A N 1
ATOM 835 C CA . MET A 1 105 ? 3.320 -10.590 2.567 1.00 97.25 105 MET A CA 1
ATOM 836 C C . MET A 1 105 ? 3.851 -10.327 1.160 1.00 97.25 105 MET A C 1
ATOM 838 O O . MET A 1 105 ? 4.710 -11.079 0.710 1.00 97.25 105 MET A O 1
ATOM 842 N N . ALA A 1 106 ? 3.419 -9.242 0.508 1.00 97.62 106 ALA A N 1
ATOM 843 C CA . ALA A 1 106 ? 3.926 -8.858 -0.809 1.00 97.62 106 ALA A CA 1
ATOM 844 C C . ALA A 1 106 ? 5.452 -8.669 -0.794 1.00 97.62 106 ALA A C 1
ATOM 846 O O . ALA A 1 106 ? 6.144 -9.234 -1.633 1.00 97.62 106 ALA A O 1
ATOM 847 N N . ARG A 1 107 ? 6.009 -7.986 0.218 1.00 97.25 107 ARG A N 1
ATOM 848 C CA . ARG A 1 107 ? 7.467 -7.815 0.381 1.00 97.25 107 ARG A CA 1
ATOM 849 C C . ARG A 1 107 ? 8.234 -9.138 0.439 1.00 97.25 107 ARG A C 1
ATOM 851 O O . ARG A 1 107 ? 9.386 -9.187 0.013 1.00 97.25 107 ARG A O 1
ATOM 858 N N . ALA A 1 108 ? 7.632 -10.189 0.989 1.00 97.50 108 ALA A N 1
ATOM 859 C CA . ALA A 1 108 ? 8.257 -11.503 1.095 1.00 97.50 108 ALA A CA 1
ATOM 860 C C . ALA A 1 108 ? 8.193 -12.313 -0.213 1.00 97.50 108 ALA A C 1
ATOM 862 O O . ALA A 1 108 ? 8.912 -13.304 -0.343 1.00 97.50 108 ALA A O 1
ATOM 863 N N . MET A 1 109 ? 7.356 -11.915 -1.176 1.00 97.56 109 MET A N 1
ATOM 864 C CA . MET A 1 109 ? 7.236 -12.600 -2.462 1.00 97.56 109 MET A CA 1
ATOM 865 C C . MET A 1 109 ? 8.431 -12.292 -3.372 1.00 97.56 109 MET A C 1
ATOM 867 O O . MET A 1 109 ? 9.007 -11.200 -3.283 1.00 97.56 109 MET A O 1
ATOM 871 N N . PRO A 1 110 ? 8.791 -13.218 -4.279 1.00 97.00 110 PRO A N 1
ATOM 872 C CA . PRO A 1 110 ? 9.776 -12.947 -5.315 1.00 97.00 110 PRO A CA 1
ATOM 873 C C . PRO A 1 110 ? 9.369 -11.754 -6.185 1.00 97.00 110 PRO A C 1
ATOM 875 O O . PRO A 1 110 ? 8.217 -11.650 -6.612 1.00 97.00 110 PRO A O 1
ATOM 878 N N . ALA A 1 111 ? 10.318 -10.873 -6.492 1.00 96.38 111 ALA A N 1
ATOM 879 C CA . ALA A 1 111 ? 10.034 -9.646 -7.231 1.00 96.38 111 ALA A CA 1
ATOM 880 C C . ALA A 1 111 ? 9.479 -9.912 -8.640 1.00 96.38 111 ALA A C 1
ATOM 882 O O . ALA A 1 111 ? 8.598 -9.185 -9.089 1.00 96.38 111 ALA A O 1
ATOM 883 N N . HIS A 1 112 ? 9.918 -10.980 -9.316 1.00 94.25 112 HIS A N 1
ATOM 884 C CA . HIS A 1 112 ? 9.371 -11.360 -10.626 1.00 94.25 112 HIS A CA 1
ATOM 885 C C . HIS A 1 112 ? 7.873 -11.704 -10.580 1.00 94.25 112 HIS A C 1
ATOM 887 O O . HIS A 1 112 ? 7.154 -11.429 -11.538 1.00 94.25 112 HIS A O 1
ATOM 893 N N . VAL A 1 113 ? 7.385 -12.262 -9.468 1.00 96.19 113 VAL A N 1
ATOM 894 C CA . VAL A 1 113 ? 5.952 -12.541 -9.293 1.00 96.19 113 VAL A CA 1
ATOM 895 C C . VAL A 1 113 ? 5.189 -11.227 -9.143 1.00 96.19 113 VAL A C 1
ATOM 897 O O . VAL A 1 113 ? 4.178 -11.018 -9.804 1.00 96.19 113 VAL A O 1
ATOM 900 N N . LEU A 1 114 ? 5.714 -10.292 -8.347 1.00 96.25 114 LEU A N 1
ATOM 901 C CA . LEU A 1 114 ? 5.089 -8.980 -8.153 1.00 96.25 114 LEU A CA 1
ATOM 902 C C . LEU A 1 114 ? 5.089 -8.131 -9.430 1.00 96.25 114 LEU A C 1
ATOM 904 O O . LEU A 1 114 ? 4.143 -7.382 -9.655 1.00 96.25 114 LEU A O 1
ATOM 908 N N . THR A 1 115 ? 6.096 -8.263 -10.303 1.00 95.00 115 THR A N 1
ATOM 909 C CA . THR A 1 115 ? 6.073 -7.583 -11.611 1.00 95.00 115 THR A CA 1
ATOM 910 C C . THR A 1 115 ? 4.941 -8.055 -12.521 1.00 95.00 115 THR A C 1
ATOM 912 O O . THR A 1 115 ? 4.560 -7.314 -13.419 1.00 95.00 115 THR A O 1
ATOM 915 N N . ALA A 1 116 ? 4.398 -9.254 -12.291 1.00 94.31 116 ALA A N 1
ATOM 916 C CA . ALA A 1 116 ? 3.247 -9.786 -13.019 1.00 94.31 116 ALA A CA 1
ATOM 917 C C . ALA A 1 116 ? 1.897 -9.441 -12.354 1.00 94.31 116 ALA A C 1
ATOM 919 O O . ALA A 1 116 ? 0.850 -9.797 -12.887 1.00 94.31 116 ALA A O 1
ATOM 920 N N . MET A 1 117 ? 1.904 -8.749 -11.207 1.00 95.50 117 MET A N 1
ATOM 921 C CA . MET A 1 117 ? 0.705 -8.300 -10.490 1.00 95.50 117 MET A CA 1
ATOM 922 C C . MET A 1 117 ? 0.361 -6.855 -10.852 1.00 95.50 117 MET A C 1
ATOM 924 O O . MET A 1 117 ? 0.409 -5.966 -10.002 1.00 95.50 117 MET A O 1
ATOM 928 N N . HIS A 1 118 ? 0.030 -6.601 -12.109 1.00 92.12 118 HIS A N 1
ATOM 929 C CA . HIS A 1 118 ? -0.445 -5.295 -12.576 1.00 92.12 118 HIS A CA 1
ATOM 930 C C . HIS A 1 118 ? -1.966 -5.309 -12.807 1.00 92.12 118 HIS A C 1
ATOM 932 O O . HIS A 1 118 ? -2.594 -6.371 -12.788 1.00 92.12 118 HIS A O 1
ATOM 938 N N . GLY A 1 119 ? -2.562 -4.130 -12.952 1.00 88.44 119 GLY A N 1
ATOM 939 C CA . GLY A 1 119 ? -3.999 -3.929 -13.110 1.00 88.44 119 GLY A CA 1
ATOM 940 C C . GLY A 1 119 ? -4.783 -3.846 -11.796 1.00 88.44 119 GLY A C 1
ATOM 941 O O . GLY A 1 119 ? -4.227 -3.802 -10.689 1.00 88.44 119 GLY A O 1
ATOM 942 N N . GLU A 1 120 ? -6.115 -3.835 -11.890 1.00 86.06 120 GLU A N 1
ATOM 943 C CA . GLU A 1 120 ? -6.997 -3.482 -10.762 1.00 86.06 120 GLU A CA 1
ATOM 944 C C . GLU A 1 120 ? -6.922 -4.466 -9.588 1.00 86.06 120 GLU A C 1
ATOM 946 O O . GLU A 1 120 ? -7.213 -4.114 -8.439 1.00 86.06 120 GLU A O 1
ATOM 951 N N . ARG A 1 121 ? -6.561 -5.719 -9.880 1.00 89.06 121 ARG A N 1
ATOM 952 C CA . ARG A 1 121 ? -6.407 -6.803 -8.898 1.00 89.06 121 ARG A CA 1
ATOM 953 C C . ARG A 1 121 ? -4.955 -7.041 -8.487 1.00 89.06 121 ARG A C 1
ATOM 955 O O . ARG A 1 121 ? -4.707 -7.902 -7.643 1.00 89.06 121 ARG A O 1
ATOM 962 N N . GLY A 1 122 ? -4.018 -6.296 -9.066 1.00 93.56 122 GLY A N 1
ATOM 963 C CA . GLY A 1 122 ? -2.590 -6.385 -8.801 1.00 93.56 122 GLY A CA 1
ATOM 964 C C . GLY A 1 122 ? -2.127 -5.472 -7.664 1.00 93.56 122 GLY A C 1
ATOM 965 O O . GLY A 1 122 ? -2.805 -5.286 -6.650 1.00 93.56 122 GLY A O 1
ATOM 966 N N . MET A 1 123 ? -0.953 -4.869 -7.839 1.00 94.94 123 MET A N 1
ATOM 967 C CA . MET A 1 123 ? -0.311 -3.954 -6.891 1.00 94.94 123 MET A CA 1
ATOM 968 C C . MET A 1 123 ? -1.175 -2.738 -6.538 1.00 94.94 123 MET A C 1
ATOM 970 O O . MET A 1 123 ? -1.111 -2.243 -5.407 1.00 94.94 123 MET A O 1
ATOM 974 N N . THR A 1 124 ? -2.052 -2.313 -7.449 1.00 92.19 124 THR A N 1
ATOM 975 C CA . THR A 1 124 ? -3.029 -1.247 -7.206 1.00 92.19 124 THR A CA 1
ATOM 976 C C . THR A 1 124 ? -3.923 -1.539 -5.987 1.00 92.19 124 THR A C 1
ATOM 978 O O . THR A 1 124 ? -4.318 -0.614 -5.275 1.00 92.19 124 THR A O 1
ATOM 981 N N . VAL A 1 125 ? -4.179 -2.808 -5.641 1.00 93.94 125 VAL A N 1
ATOM 982 C CA . VAL A 1 125 ? -4.930 -3.180 -4.425 1.00 93.94 125 VAL A CA 1
ATOM 983 C C . VAL A 1 125 ? -4.249 -2.669 -3.153 1.00 93.94 125 VAL A C 1
ATOM 985 O O . VAL A 1 125 ? -4.919 -2.122 -2.274 1.00 93.94 125 VAL A O 1
ATOM 988 N N . VAL A 1 126 ? -2.921 -2.792 -3.062 1.00 96.25 126 VAL A N 1
ATOM 989 C CA . VAL A 1 126 ? -2.138 -2.319 -1.907 1.00 96.25 126 VAL A CA 1
ATOM 990 C C . VAL A 1 126 ? -2.220 -0.802 -1.798 1.00 96.25 126 VAL A C 1
ATOM 992 O O . VAL A 1 126 ? -2.507 -0.270 -0.726 1.00 96.25 126 VAL A O 1
ATOM 995 N N . VAL A 1 127 ? -2.037 -0.109 -2.922 1.00 95.62 127 VAL A N 1
ATOM 996 C CA . VAL A 1 127 ? -2.090 1.356 -3.004 1.00 95.62 127 VAL A CA 1
ATOM 997 C C . VAL A 1 127 ? -3.437 1.880 -2.522 1.00 95.62 127 VAL A C 1
ATOM 999 O O . VAL A 1 127 ? -3.506 2.754 -1.658 1.00 95.62 127 VAL A O 1
ATOM 1002 N N . ARG A 1 128 ? -4.530 1.300 -3.019 1.00 92.44 128 ARG A N 1
ATOM 1003 C CA . ARG A 1 128 ? -5.884 1.726 -2.652 1.00 92.44 128 ARG A CA 1
ATOM 1004 C C . ARG A 1 128 ? -6.200 1.426 -1.191 1.00 92.44 128 ARG A C 1
ATOM 1006 O O . ARG A 1 128 ? -6.806 2.258 -0.520 1.00 92.44 128 ARG A O 1
ATOM 1013 N N . ALA A 1 129 ? -5.748 0.284 -0.680 1.00 95.00 129 ALA A N 1
ATOM 1014 C CA . ALA A 1 129 ? -5.911 -0.058 0.725 1.00 95.00 129 ALA A CA 1
ATOM 1015 C C . ALA A 1 129 ? -5.146 0.907 1.651 1.00 95.00 129 ALA A C 1
ATOM 1017 O O . ALA A 1 129 ? -5.678 1.292 2.689 1.00 95.00 129 ALA A O 1
ATOM 1018 N N . LEU A 1 130 ? -3.951 1.369 1.268 1.00 96.50 130 LEU A N 1
ATOM 1019 C CA . LEU A 1 130 ? -3.192 2.374 2.028 1.00 96.50 130 LEU A CA 1
ATOM 1020 C C . LEU A 1 130 ? -3.892 3.733 2.066 1.00 96.50 130 LEU A C 1
ATOM 1022 O O . LEU A 1 130 ? -3.949 4.360 3.123 1.00 96.50 130 LEU A O 1
ATOM 1026 N N . LEU A 1 131 ? -4.440 4.179 0.936 1.00 94.56 131 LEU A N 1
ATOM 1027 C CA . LEU A 1 131 ? -5.185 5.437 0.864 1.00 94.56 131 LEU A CA 1
ATOM 1028 C C . LEU A 1 131 ? -6.473 5.371 1.695 1.00 94.56 131 LEU A C 1
ATOM 1030 O O . LEU A 1 131 ? -6.771 6.280 2.466 1.00 94.56 131 LEU A O 1
ATOM 1034 N N . GLN A 1 132 ? -7.207 4.260 1.596 1.00 93.62 132 GLN A N 1
ATOM 1035 C CA . GLN A 1 132 ? -8.392 4.012 2.411 1.00 93.62 132 GLN A CA 1
ATOM 1036 C C . GLN A 1 132 ? -8.062 3.926 3.903 1.00 93.62 132 GLN A C 1
ATOM 1038 O O . GLN A 1 132 ? -8.834 4.432 4.713 1.00 93.62 132 GLN A O 1
ATOM 1043 N N . TRP A 1 133 ? -6.937 3.301 4.271 1.00 95.44 133 TRP A N 1
ATOM 1044 C CA . TRP A 1 133 ? -6.486 3.240 5.659 1.00 95.44 133 TRP A CA 1
ATOM 1045 C C . TRP A 1 133 ? -6.271 4.647 6.200 1.00 95.44 133 TRP A C 1
ATOM 1047 O O . TRP A 1 133 ? -6.845 4.986 7.232 1.00 95.44 133 TRP A O 1
ATOM 1057 N N . ARG A 1 134 ? -5.547 5.500 5.473 1.00 95.19 134 ARG A N 1
ATOM 1058 C CA . ARG A 1 134 ? -5.313 6.869 5.935 1.00 95.19 134 ARG A CA 1
ATOM 1059 C C . ARG A 1 134 ? -6.591 7.685 6.082 1.00 95.19 134 ARG A C 1
ATOM 1061 O O . ARG A 1 134 ? -6.708 8.452 7.030 1.00 95.19 134 ARG A O 1
ATOM 1068 N N . ALA A 1 135 ? -7.553 7.480 5.185 1.00 92.44 135 ALA A N 1
ATOM 1069 C CA . ALA A 1 135 ? -8.842 8.159 5.237 1.00 92.44 135 ALA A CA 1
ATOM 1070 C C . ALA A 1 135 ? -9.678 7.796 6.482 1.00 92.44 135 ALA A C 1
ATOM 1072 O O . ALA A 1 135 ? -10.482 8.607 6.933 1.00 92.44 135 ALA A O 1
ATOM 1073 N N . VAL A 1 136 ? -9.515 6.591 7.046 1.00 93.06 136 VAL A N 1
ATOM 1074 C CA . VAL A 1 136 ? -10.258 6.154 8.250 1.00 93.06 136 VAL A CA 1
ATOM 1075 C C . VAL A 1 136 ? -9.456 6.232 9.542 1.00 93.06 136 VAL A C 1
ATOM 1077 O O . VAL A 1 136 ? -10.050 6.191 10.616 1.00 93.06 136 VAL A O 1
ATOM 1080 N N . ASP A 1 137 ? -8.133 6.338 9.441 1.00 94.00 137 ASP A N 1
ATOM 1081 C CA . ASP A 1 137 ? -7.204 6.479 10.563 1.00 94.00 137 ASP A CA 1
ATOM 1082 C C . ASP A 1 137 ? -6.195 7.619 10.283 1.00 94.00 137 ASP A C 1
ATOM 1084 O O . ASP A 1 137 ? -5.029 7.377 9.930 1.00 94.00 137 ASP A O 1
ATOM 1088 N N . PRO A 1 138 ? -6.638 8.888 10.418 1.00 93.12 138 PRO A N 1
ATOM 1089 C CA . PRO A 1 138 ? -5.821 10.074 10.159 1.00 93.12 138 PRO A CA 1
ATOM 1090 C C . PRO A 1 138 ? -4.707 10.315 11.185 1.00 93.12 138 PRO A C 1
ATOM 1092 O O . PRO A 1 138 ? -3.910 11.234 11.009 1.00 93.12 138 PRO A O 1
ATOM 1095 N N . ASP A 1 139 ? -4.565 9.463 12.201 1.00 94.31 139 ASP A N 1
ATOM 1096 C CA . ASP A 1 139 ? -3.530 9.586 13.235 1.00 94.31 139 ASP A CA 1
ATOM 1097 C C . ASP A 1 139 ? -2.476 8.462 13.171 1.00 94.31 139 ASP A C 1
ATOM 1099 O O . ASP A 1 139 ? -1.537 8.436 13.967 1.00 94.31 139 ASP A O 1
ATOM 1103 N N . ALA A 1 140 ? -2.569 7.553 12.190 1.00 94.62 140 ALA A N 1
ATOM 1104 C CA . ALA A 1 140 ? -1.585 6.495 11.944 1.00 94.62 140 ALA A CA 1
ATOM 1105 C C . ALA A 1 140 ? -0.172 7.036 11.622 1.00 94.62 140 ALA A C 1
ATOM 1107 O O . ALA A 1 140 ? 0.183 7.258 10.464 1.00 94.62 140 ALA A O 1
ATOM 1108 N N . ALA A 1 141 ? 0.662 7.204 12.650 1.00 91.56 141 ALA A N 1
ATOM 1109 C CA . ALA A 1 141 ? 1.997 7.805 12.543 1.00 91.56 141 ALA A CA 1
ATOM 1110 C C . ALA A 1 141 ? 2.990 7.030 11.651 1.00 91.56 141 ALA A C 1
ATOM 1112 O O . ALA A 1 141 ? 3.928 7.606 11.104 1.00 91.56 141 ALA A O 1
ATOM 1113 N N . ASP A 1 142 ? 2.809 5.720 11.502 1.00 95.69 142 ASP A N 1
ATOM 1114 C CA . ASP A 1 142 ? 3.644 4.845 10.676 1.00 95.69 142 ASP A CA 1
ATOM 1115 C C . ASP A 1 142 ? 3.160 4.723 9.223 1.00 95.69 142 ASP A C 1
ATOM 1117 O O . ASP A 1 142 ? 3.866 4.142 8.396 1.00 95.69 142 ASP A O 1
ATOM 1121 N N . TRP A 1 143 ? 2.005 5.305 8.883 1.00 97.06 143 TRP A N 1
ATOM 1122 C CA . TRP A 1 143 ? 1.444 5.237 7.534 1.00 97.06 143 TRP A CA 1
ATOM 1123 C C . TRP A 1 143 ? 2.420 5.773 6.483 1.00 97.06 143 TRP A C 1
ATOM 1125 O O . TRP A 1 143 ? 2.719 5.078 5.514 1.00 97.06 143 TRP A O 1
ATOM 1135 N N . ALA A 1 144 ? 2.993 6.959 6.706 1.00 97.06 144 ALA A N 1
ATOM 1136 C CA . ALA A 1 144 ? 3.927 7.572 5.761 1.00 97.06 144 ALA A CA 1
ATOM 1137 C C . ALA A 1 144 ? 5.199 6.726 5.555 1.00 97.06 144 ALA A C 1
ATOM 1139 O O . ALA A 1 144 ? 5.739 6.668 4.452 1.00 97.06 144 ALA A O 1
ATOM 1140 N N . ILE A 1 145 ? 5.655 6.017 6.597 1.00 97.88 145 ILE A N 1
ATOM 1141 C CA . ILE A 1 145 ? 6.807 5.105 6.514 1.00 97.88 145 ILE A CA 1
ATOM 1142 C C . ILE A 1 145 ? 6.474 3.927 5.592 1.00 97.88 145 ILE A C 1
ATOM 1144 O O . ILE A 1 145 ? 7.274 3.573 4.727 1.00 97.88 145 ILE A O 1
ATOM 1148 N N . ILE A 1 146 ? 5.293 3.330 5.768 1.00 98.19 146 ILE A N 1
ATOM 1149 C CA . ILE A 1 146 ? 4.844 2.190 4.963 1.00 98.19 146 ILE A CA 1
ATOM 1150 C C . ILE A 1 146 ? 4.593 2.621 3.515 1.00 98.19 146 ILE A C 1
ATOM 1152 O O . ILE A 1 146 ? 5.006 1.919 2.596 1.00 98.19 146 ILE A O 1
ATOM 1156 N N . VAL A 1 147 ? 3.989 3.791 3.295 1.00 98.19 147 VAL A N 1
ATOM 1157 C CA . VAL A 1 147 ? 3.790 4.344 1.949 1.00 98.19 147 VAL A CA 1
ATOM 1158 C C . VAL A 1 147 ? 5.119 4.577 1.236 1.00 98.19 147 VAL A C 1
ATOM 1160 O O . VAL A 1 147 ? 5.254 4.182 0.081 1.00 98.19 147 VAL A O 1
ATOM 1163 N N . ALA A 1 148 ? 6.123 5.142 1.910 1.00 98.06 148 ALA A N 1
ATOM 1164 C CA . ALA A 1 148 ? 7.442 5.349 1.314 1.00 98.06 148 ALA A CA 1
ATOM 1165 C C . ALA A 1 148 ? 8.129 4.027 0.907 1.00 98.06 148 ALA A C 1
ATOM 1167 O O . ALA A 1 148 ? 8.825 3.975 -0.112 1.00 98.06 148 ALA A O 1
ATOM 1168 N N . ASP A 1 149 ? 7.932 2.950 1.674 1.00 98.44 149 ASP A N 1
ATOM 1169 C CA . ASP A 1 149 ? 8.427 1.606 1.335 1.00 98.44 149 ASP A CA 1
ATOM 1170 C C . ASP A 1 149 ? 7.684 1.020 0.123 1.00 98.44 149 ASP A C 1
ATOM 1172 O O . ASP A 1 149 ? 8.317 0.441 -0.758 1.00 98.44 149 ASP A O 1
ATOM 1176 N N . VAL A 1 150 ? 6.369 1.244 0.019 1.00 98.50 150 VAL A N 1
ATOM 1177 C CA . VAL A 1 150 ? 5.550 0.828 -1.137 1.00 98.50 150 VAL A CA 1
ATOM 1178 C C . VAL A 1 150 ? 5.956 1.576 -2.402 1.00 98.50 150 VAL A C 1
ATOM 1180 O O . VAL A 1 150 ? 6.160 0.939 -3.432 1.00 98.50 150 VAL A O 1
ATOM 1183 N N . VAL A 1 151 ? 6.144 2.897 -2.323 1.00 98.44 151 VAL A N 1
ATOM 1184 C CA . VAL A 1 151 ? 6.675 3.722 -3.424 1.00 98.44 151 VAL A CA 1
ATOM 1185 C C . VAL A 1 151 ? 8.010 3.163 -3.907 1.00 98.44 151 VAL A C 1
ATOM 1187 O O . VAL A 1 151 ? 8.159 2.854 -5.086 1.00 98.44 15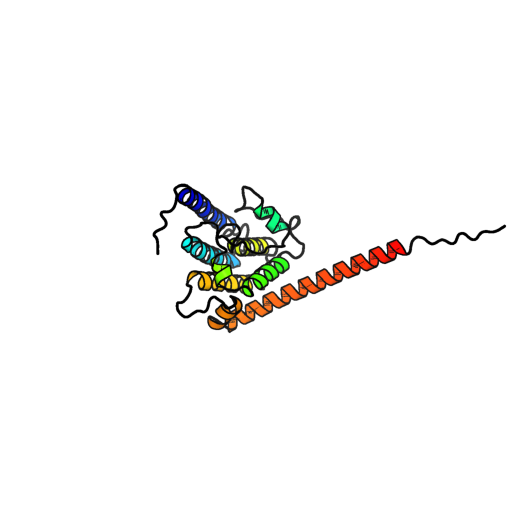1 VAL A O 1
ATOM 1190 N N . SER A 1 152 ? 8.944 2.936 -2.980 1.00 97.56 152 SER A N 1
ATOM 1191 C CA . SER A 1 152 ? 10.264 2.379 -3.304 1.00 97.56 152 SER A CA 1
ATOM 1192 C C . SER A 1 152 ? 10.145 0.986 -3.942 1.00 97.56 152 SER A C 1
ATOM 1194 O O . SER A 1 152 ? 10.905 0.645 -4.847 1.00 97.56 152 SER A O 1
ATOM 1196 N N . GLY A 1 153 ? 9.175 0.178 -3.501 1.00 97.38 153 GLY A N 1
ATOM 1197 C CA . GLY A 1 153 ? 8.891 -1.138 -4.069 1.00 97.38 153 GLY A CA 1
ATOM 1198 C C . GLY A 1 153 ? 8.396 -1.059 -5.509 1.00 97.38 153 GLY A C 1
ATOM 1199 O O . GLY A 1 153 ? 8.931 -1.746 -6.376 1.00 97.38 153 GLY A O 1
ATOM 1200 N N . LEU A 1 154 ? 7.423 -0.189 -5.780 1.00 97.56 154 LEU A N 1
ATOM 1201 C CA . LEU A 1 154 ? 6.887 0.041 -7.125 1.00 97.56 154 LEU A CA 1
ATOM 1202 C C . LEU A 1 154 ? 7.973 0.549 -8.083 1.00 97.56 154 LEU A C 1
ATOM 1204 O O . LEU A 1 154 ? 8.069 0.064 -9.209 1.00 97.56 154 LEU A O 1
ATOM 1208 N N . GLU A 1 155 ? 8.840 1.456 -7.625 1.00 95.88 155 GLU 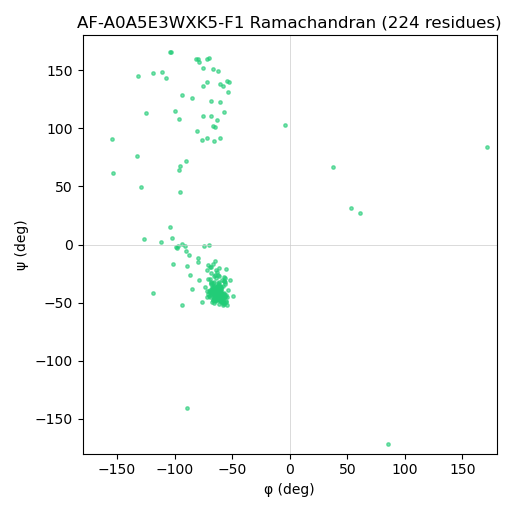A N 1
ATOM 1209 C CA . GLU A 1 155 ? 9.988 1.943 -8.399 1.00 95.88 155 GLU A CA 1
ATOM 1210 C C . GLU A 1 155 ? 10.958 0.814 -8.767 1.00 95.88 155 GLU A C 1
ATOM 1212 O O . GLU A 1 155 ? 11.322 0.678 -9.935 1.00 95.88 155 GLU A O 1
ATOM 1217 N N . VAL A 1 156 ? 11.331 -0.035 -7.800 1.00 95.25 156 VAL A N 1
ATOM 1218 C CA . VAL A 1 156 ? 12.205 -1.197 -8.035 1.00 95.25 156 VAL A CA 1
ATOM 1219 C C . VAL A 1 156 ? 11.590 -2.146 -9.063 1.00 95.25 156 VAL A C 1
ATOM 1221 O O . VAL A 1 156 ? 12.262 -2.538 -10.020 1.00 95.25 156 VAL A O 1
ATOM 1224 N N . LEU A 1 157 ? 10.311 -2.495 -8.894 1.00 95.12 157 LEU A N 1
ATOM 1225 C CA . LEU A 1 157 ? 9.599 -3.403 -9.797 1.00 95.12 157 LEU A CA 1
ATOM 1226 C C . LEU A 1 157 ? 9.486 -2.825 -11.217 1.00 95.12 157 LEU A C 1
ATOM 1228 O O . LEU A 1 157 ? 9.631 -3.552 -12.205 1.00 95.12 157 LEU A O 1
ATOM 1232 N N . ARG A 1 158 ? 9.281 -1.508 -11.330 1.00 92.75 158 ARG A N 1
ATOM 1233 C CA . ARG A 1 158 ? 9.228 -0.789 -12.608 1.00 92.75 158 ARG A CA 1
ATOM 1234 C C . ARG A 1 158 ? 10.584 -0.772 -13.308 1.00 92.75 158 ARG A C 1
ATOM 1236 O O . ARG A 1 158 ? 10.651 -1.080 -14.498 1.00 92.75 158 ARG A O 1
ATOM 1243 N N . GLU A 1 159 ? 11.647 -0.407 -12.601 1.00 89.62 159 GLU A N 1
ATOM 1244 C CA . GLU A 1 159 ? 12.977 -0.193 -13.183 1.00 89.62 159 GLU A CA 1
ATOM 1245 C C . GLU A 1 159 ? 13.617 -1.491 -13.665 1.00 89.62 159 GLU A C 1
ATOM 1247 O O . GLU A 1 159 ? 14.296 -1.469 -14.686 1.00 89.62 159 GLU A O 1
ATOM 1252 N N . LYS A 1 160 ? 13.367 -2.611 -12.970 1.00 81.62 160 LYS A N 1
ATOM 1253 C CA . LYS A 1 160 ? 14.034 -3.903 -13.203 1.00 81.62 160 LYS A CA 1
ATOM 1254 C C . LYS A 1 160 ? 15.521 -3.726 -13.561 1.00 81.62 160 LYS A C 1
ATOM 1256 O O . LYS A 1 160 ? 15.901 -3.996 -14.702 1.00 81.62 160 LYS A O 1
ATOM 1261 N N . PRO A 1 161 ? 16.351 -3.235 -12.618 1.00 75.75 161 PRO A N 1
ATOM 1262 C CA . PRO A 1 161 ? 17.759 -2.963 -12.893 1.00 75.75 161 PRO A CA 1
ATOM 1263 C C . PRO A 1 161 ? 18.450 -4.198 -13.486 1.00 75.75 161 PRO A C 1
ATOM 1265 O O . PRO A 1 161 ? 18.178 -5.313 -13.047 1.00 75.75 161 PRO A O 1
ATOM 1268 N N . ALA A 1 162 ? 19.324 -4.008 -14.480 1.00 66.81 162 ALA A N 1
ATOM 1269 C CA . ALA A 1 162 ? 19.908 -5.109 -15.255 1.00 66.81 162 ALA A CA 1
ATOM 1270 C C . ALA A 1 162 ? 20.646 -6.153 -14.392 1.00 66.81 162 ALA A C 1
ATOM 1272 O O . ALA A 1 162 ? 20.603 -7.339 -14.706 1.00 66.81 162 ALA A O 1
ATOM 1273 N N . ASP A 1 163 ? 21.242 -5.719 -13.278 1.00 74.69 163 ASP A N 1
ATOM 1274 C CA . ASP A 1 163 ? 22.011 -6.571 -12.362 1.00 74.69 163 ASP A CA 1
ATOM 1275 C C . ASP A 1 163 ? 21.180 -7.122 -11.188 1.00 74.69 163 ASP A C 1
ATOM 1277 O O . ASP A 1 163 ? 21.701 -7.820 -10.318 1.00 74.69 163 ASP A O 1
ATOM 1281 N N . ALA A 1 164 ? 19.887 -6.792 -11.115 1.00 79.75 164 ALA A N 1
ATOM 1282 C CA . ALA A 1 164 ? 19.037 -7.210 -10.009 1.00 79.75 164 ALA A CA 1
ATOM 1283 C C . ALA A 1 164 ? 18.471 -8.620 -10.237 1.00 79.75 164 ALA A C 1
ATOM 1285 O O . ALA A 1 164 ? 17.786 -8.898 -11.224 1.00 79.75 164 ALA A O 1
ATOM 1286 N N . ASP A 1 165 ? 18.686 -9.500 -9.260 1.00 88.56 165 ASP A N 1
ATOM 1287 C CA . ASP A 1 165 ? 18.100 -10.836 -9.243 1.00 88.56 165 ASP A CA 1
ATOM 1288 C C . ASP A 1 165 ? 16.646 -10.791 -8.746 1.00 88.56 165 ASP A C 1
ATOM 1290 O O . ASP A 1 165 ? 16.356 -10.787 -7.549 1.00 88.56 165 ASP A O 1
ATOM 1294 N N . PHE A 1 166 ? 15.707 -10.780 -9.690 1.00 92.25 166 PHE A N 1
ATOM 1295 C CA . PHE A 1 166 ? 14.268 -10.747 -9.409 1.00 92.25 166 PHE A CA 1
ATOM 1296 C C . PHE A 1 166 ? 13.699 -12.090 -8.913 1.00 92.25 166 PHE A C 1
ATOM 1298 O O . PHE A 1 166 ? 12.504 -12.174 -8.605 1.00 92.25 166 PHE A O 1
ATOM 1305 N N . SER A 1 167 ? 14.517 -13.142 -8.801 1.00 92.56 167 SER A N 1
ATOM 1306 C CA . SER A 1 167 ? 14.136 -14.342 -8.047 1.00 92.56 167 SER A CA 1
ATOM 1307 C C . SER A 1 167 ? 14.126 -14.087 -6.534 1.00 92.56 167 SER A C 1
ATOM 1309 O O . SER A 1 167 ? 13.409 -14.769 -5.799 1.00 92.56 167 SER A O 1
ATOM 1311 N N . GLN A 1 168 ? 14.848 -13.061 -6.069 1.00 95.38 168 GLN A N 1
ATOM 1312 C CA . GLN A 1 168 ? 14.854 -12.653 -4.670 1.00 95.38 168 GLN A CA 1
ATOM 1313 C C . GLN A 1 168 ? 13.546 -11.975 -4.265 1.00 95.38 168 GLN A C 1
ATOM 1315 O O . GLN A 1 168 ? 12.795 -11.445 -5.088 1.00 95.38 168 GLN A O 1
ATOM 1320 N N . SER A 1 169 ? 13.298 -11.960 -2.954 1.00 97.56 169 SER A N 1
ATOM 1321 C CA . SER A 1 169 ? 12.170 -11.226 -2.386 1.00 97.56 169 SER A CA 1
ATOM 1322 C C . SER A 1 169 ? 12.288 -9.723 -2.641 1.00 97.56 169 SER A C 1
ATOM 1324 O O . SER A 1 169 ? 13.395 -9.172 -2.647 1.00 97.56 169 SER A O 1
ATOM 1326 N N . LEU A 1 170 ? 11.153 -9.034 -2.767 1.00 97.38 170 LEU A N 1
ATOM 1327 C CA . LEU A 1 170 ? 11.153 -7.573 -2.858 1.00 97.38 170 LEU A CA 1
ATOM 1328 C C . LEU A 1 170 ? 11.817 -6.924 -1.632 1.00 97.38 170 LEU A C 1
ATOM 1330 O O . LEU A 1 170 ? 12.534 -5.939 -1.778 1.00 97.38 170 LEU A O 1
ATOM 1334 N N . ALA A 1 171 ? 11.651 -7.497 -0.436 1.00 97.31 171 ALA A N 1
ATOM 1335 C CA . ALA A 1 171 ? 12.331 -7.036 0.774 1.00 97.31 171 ALA A CA 1
ATOM 1336 C C . ALA A 1 171 ? 13.860 -7.032 0.619 1.00 97.31 171 ALA A C 1
ATOM 1338 O O . ALA A 1 171 ? 14.512 -6.075 1.035 1.00 97.31 171 ALA A O 1
ATOM 1339 N N . SER A 1 172 ? 14.430 -8.072 0.000 1.00 96.94 172 SER A N 1
ATOM 1340 C CA . SER A 1 172 ? 15.865 -8.139 -0.288 1.00 96.94 172 SER A CA 1
ATOM 1341 C C . SER A 1 172 ? 16.282 -7.020 -1.235 1.00 96.94 172 SER A C 1
ATOM 1343 O O . SER A 1 172 ? 17.252 -6.322 -0.955 1.00 96.94 172 SER A O 1
ATOM 1345 N N . LEU A 1 173 ? 15.541 -6.797 -2.323 1.00 96.12 173 LEU A N 1
ATOM 1346 C CA . LEU A 1 173 ? 15.859 -5.734 -3.283 1.00 96.12 173 LEU A CA 1
ATOM 1347 C C . LEU A 1 173 ? 15.763 -4.336 -2.649 1.00 96.12 173 LEU A C 1
ATOM 1349 O O . LEU A 1 173 ? 16.626 -3.490 -2.878 1.00 96.12 173 LEU A O 1
ATOM 1353 N N . LEU A 1 174 ? 14.762 -4.109 -1.795 1.00 96.38 174 LEU A N 1
ATOM 1354 C CA . LEU A 1 174 ? 14.610 -2.864 -1.041 1.00 96.38 174 LEU A CA 1
ATOM 1355 C C . LEU A 1 174 ? 15.778 -2.625 -0.076 1.00 96.38 174 LEU A C 1
ATOM 1357 O O . LEU A 1 174 ? 16.267 -1.502 0.015 1.00 96.38 174 LEU A O 1
ATOM 1361 N N . LEU A 1 175 ? 16.263 -3.673 0.600 1.00 96.31 175 LEU A N 1
ATOM 1362 C CA . LEU A 1 175 ? 17.440 -3.586 1.472 1.00 96.31 175 LEU A CA 1
ATOM 1363 C C . LEU A 1 175 ? 18.711 -3.206 0.703 1.00 96.31 175 LEU A C 1
ATOM 1365 O O . LEU A 1 175 ? 19.510 -2.430 1.220 1.00 96.31 175 LEU A O 1
ATOM 1369 N N . HIS A 1 176 ? 18.893 -3.722 -0.516 1.00 93.69 176 HIS A N 1
ATOM 1370 C CA . HIS A 1 176 ? 20.037 -3.357 -1.358 1.00 93.69 176 HIS A CA 1
ATOM 1371 C C . HIS A 1 176 ? 19.959 -1.903 -1.848 1.00 93.69 176 HIS A C 1
ATOM 1373 O O . HIS A 1 176 ? 20.997 -1.261 -1.990 1.00 93.69 176 HIS A O 1
ATOM 1379 N N . ARG A 1 177 ? 18.750 -1.374 -2.089 1.00 92.69 177 ARG A N 1
ATOM 1380 C CA . ARG A 1 177 ? 18.533 0.011 -2.544 1.00 92.69 177 ARG A CA 1
ATOM 1381 C C . ARG A 1 177 ? 18.704 1.034 -1.418 1.00 92.69 177 ARG A C 1
ATOM 1383 O O . ARG A 1 177 ? 19.397 2.027 -1.603 1.00 92.69 177 ARG A O 1
ATOM 1390 N N . ASP A 1 178 ? 18.065 0.808 -0.270 1.00 95.81 178 ASP A N 1
ATOM 1391 C CA . ASP A 1 178 ? 18.138 1.682 0.910 1.00 95.81 178 ASP A CA 1
ATOM 1392 C C . ASP A 1 178 ? 17.861 0.865 2.182 1.00 95.81 178 ASP A C 1
ATOM 1394 O O . ASP A 1 178 ? 16.721 0.711 2.635 1.00 95.81 178 ASP A O 1
ATOM 1398 N N . ALA A 1 179 ? 18.930 0.335 2.779 1.00 96.56 179 ALA A N 1
ATOM 1399 C CA . ALA A 1 179 ? 18.837 -0.507 3.966 1.00 96.56 179 ALA A CA 1
ATOM 1400 C C . ALA A 1 179 ? 18.198 0.214 5.164 1.00 96.56 179 ALA A C 1
ATOM 1402 O O . ALA A 1 179 ? 17.451 -0.403 5.926 1.00 96.56 179 ALA A O 1
ATOM 1403 N N . ALA A 1 180 ? 18.472 1.509 5.351 1.00 97.25 180 ALA A N 1
ATOM 1404 C CA . ALA A 1 180 ? 17.960 2.263 6.492 1.00 97.25 180 ALA A CA 1
ATOM 1405 C C . ALA A 1 180 ? 16.435 2.413 6.405 1.00 97.25 180 ALA A C 1
ATOM 1407 O O . ALA A 1 180 ? 15.719 2.107 7.365 1.00 97.25 180 ALA A O 1
ATOM 1408 N N . ARG A 1 181 ? 15.926 2.814 5.235 1.00 95.62 181 ARG A N 1
ATOM 1409 C CA . ARG A 1 181 ? 14.485 2.940 4.981 1.00 95.62 181 ARG A CA 1
ATOM 1410 C C . ARG A 1 181 ? 13.779 1.588 5.030 1.00 95.62 181 ARG A C 1
ATOM 1412 O O . ARG A 1 181 ? 12.761 1.465 5.712 1.00 95.62 181 ARG A O 1
ATOM 1419 N N . ALA A 1 182 ? 14.338 0.571 4.375 1.00 96.56 182 ALA A N 1
ATOM 1420 C CA . ALA A 1 182 ? 13.743 -0.762 4.315 1.00 96.56 182 ALA A CA 1
ATOM 1421 C C . ALA A 1 182 ? 13.637 -1.425 5.702 1.00 96.56 182 ALA A C 1
ATOM 1423 O O . ALA A 1 182 ? 12.640 -2.101 5.987 1.00 96.56 182 ALA A O 1
ATOM 1424 N N . ASN A 1 183 ? 14.628 -1.210 6.578 1.00 97.44 183 ASN A N 1
ATOM 1425 C CA . ASN A 1 183 ? 14.585 -1.674 7.966 1.00 97.44 183 ASN A CA 1
ATOM 1426 C C . ASN A 1 183 ? 13.546 -0.909 8.791 1.00 97.44 183 ASN A C 1
ATOM 1428 O O . ASN A 1 183 ? 12.728 -1.538 9.456 1.00 97.44 183 ASN A O 1
ATOM 1432 N N . LYS A 1 184 ? 13.489 0.424 8.673 1.00 97.38 184 LYS A N 1
ATOM 1433 C CA . LYS A 1 184 ? 12.470 1.230 9.365 1.00 97.38 184 LYS A CA 1
ATOM 1434 C C . LYS A 1 184 ? 11.048 0.777 9.011 1.00 97.38 184 LYS A C 1
ATOM 1436 O O . LYS A 1 184 ? 10.218 0.591 9.897 1.00 97.38 184 LYS A O 1
ATOM 1441 N N . ALA A 1 185 ? 10.779 0.536 7.729 1.00 97.25 185 ALA A N 1
ATOM 1442 C CA . ALA A 1 185 ? 9.492 0.012 7.283 1.00 97.25 185 ALA A CA 1
ATOM 1443 C C . ALA A 1 185 ? 9.238 -1.419 7.772 1.00 97.25 185 ALA A C 1
ATOM 1445 O O . ALA A 1 185 ? 8.133 -1.739 8.206 1.00 97.25 185 ALA A O 1
ATOM 1446 N N . LYS A 1 186 ? 10.260 -2.287 7.759 1.00 97.75 186 LYS A N 1
ATOM 1447 C CA . LYS A 1 186 ? 10.165 -3.644 8.319 1.00 97.75 186 LYS A CA 1
ATOM 1448 C C . LYS A 1 186 ? 9.757 -3.618 9.792 1.00 97.75 186 LYS A C 1
ATOM 1450 O O . LYS A 1 186 ? 8.903 -4.420 10.169 1.00 97.75 186 LYS A O 1
ATOM 1455 N N . ASP A 1 187 ? 10.316 -2.717 10.589 1.00 97.75 187 ASP A N 1
ATOM 1456 C CA . ASP A 1 187 ? 9.990 -2.598 12.009 1.00 97.75 187 ASP A CA 1
ATOM 1457 C C . ASP A 1 187 ? 8.541 -2.131 12.205 1.00 97.75 187 ASP A C 1
ATOM 1459 O O . ASP A 1 187 ? 7.783 -2.792 12.919 1.00 97.75 187 ASP A O 1
ATOM 1463 N N . SER A 1 188 ? 8.110 -1.079 11.492 1.00 97.06 188 SER A N 1
ATOM 1464 C CA . SER A 1 188 ? 6.712 -0.608 11.496 1.00 97.06 188 SER A CA 1
ATOM 1465 C C . SER A 1 188 ? 5.718 -1.714 11.123 1.00 97.06 188 SER A C 1
ATOM 1467 O O . SER A 1 188 ? 4.753 -1.957 11.849 1.00 97.06 188 SER A O 1
ATOM 1469 N N . LEU A 1 189 ? 5.984 -2.448 10.038 1.00 96.94 189 LEU A N 1
ATOM 1470 C CA . LEU A 1 189 ? 5.138 -3.561 9.599 1.00 96.94 189 LEU A CA 1
ATOM 1471 C C . LEU A 1 189 ? 5.109 -4.694 10.631 1.00 96.94 189 LEU A C 1
ATOM 1473 O O . LEU A 1 189 ? 4.047 -5.244 10.919 1.00 96.94 189 LEU A O 1
ATOM 1477 N N . SER A 1 190 ? 6.260 -5.035 11.215 1.00 96.88 190 SER A N 1
ATOM 1478 C CA . SER A 1 190 ? 6.362 -6.121 12.195 1.00 96.88 190 SER A CA 1
ATOM 1479 C C . SER A 1 190 ? 5.608 -5.804 13.487 1.00 96.88 190 SER A C 1
ATOM 1481 O O . SER A 1 190 ? 4.989 -6.703 14.057 1.00 96.88 190 SER A O 1
ATOM 1483 N N . MET A 1 191 ? 5.607 -4.542 13.933 1.00 96.31 191 MET A N 1
ATOM 1484 C CA . MET A 1 191 ? 4.801 -4.107 15.080 1.00 96.31 191 MET A CA 1
ATOM 1485 C C . MET A 1 191 ? 3.301 -4.295 14.813 1.00 96.31 191 MET A C 1
ATOM 1487 O O . MET A 1 191 ? 2.631 -4.990 15.576 1.00 96.31 191 MET A O 1
ATOM 1491 N N . ARG A 1 192 ? 2.798 -3.785 13.681 1.00 95.56 192 ARG A N 1
ATOM 1492 C CA . ARG A 1 192 ? 1.387 -3.923 13.265 1.00 95.56 192 ARG A CA 1
ATOM 1493 C C . ARG A 1 192 ? 0.950 -5.388 13.156 1.00 95.56 192 ARG A C 1
ATOM 1495 O O . ARG A 1 192 ? -0.106 -5.785 13.648 1.00 95.56 192 ARG A O 1
ATOM 1502 N N . VAL A 1 193 ? 1.782 -6.227 12.539 1.00 94.50 193 VAL A N 1
ATOM 1503 C CA . VAL A 1 193 ? 1.486 -7.659 12.369 1.00 94.50 193 VAL A CA 1
ATOM 1504 C C . VAL A 1 193 ? 1.444 -8.375 13.719 1.00 94.50 193 VAL A C 1
ATOM 1506 O O . VAL A 1 193 ? 0.525 -9.158 13.967 1.00 94.50 193 VAL A O 1
ATOM 1509 N N . ARG A 1 194 ? 2.365 -8.057 14.634 1.00 95.06 194 ARG A N 1
ATOM 1510 C CA . ARG A 1 194 ? 2.350 -8.595 15.999 1.00 95.06 194 ARG A CA 1
ATOM 1511 C C . ARG A 1 194 ? 1.088 -8.180 16.763 1.00 95.06 194 ARG A C 1
ATOM 1513 O O . ARG A 1 194 ? 0.468 -9.021 17.417 1.00 95.06 194 ARG A O 1
ATOM 1520 N N . ASP A 1 195 ? 0.673 -6.921 16.661 1.00 93.00 195 ASP A N 1
ATOM 1521 C CA . ASP A 1 195 ? -0.541 -6.419 17.318 1.00 93.00 195 ASP A CA 1
ATOM 1522 C C . ASP A 1 195 ? -1.804 -7.101 16.781 1.00 93.00 195 ASP A C 1
ATOM 1524 O O . ASP A 1 195 ? -2.712 -7.480 17.536 1.00 93.00 195 ASP A O 1
ATOM 1528 N N . ARG A 1 196 ? -1.857 -7.346 15.470 1.00 92.94 196 ARG A N 1
ATOM 1529 C CA . ARG A 1 196 ? -2.887 -8.187 14.854 1.00 92.94 196 ARG A CA 1
ATOM 1530 C C . ARG A 1 196 ? -2.900 -9.599 15.439 1.00 92.94 196 ARG A C 1
ATOM 1532 O O . ARG A 1 196 ? -3.960 -10.061 15.864 1.00 92.94 196 ARG A O 1
ATOM 1539 N N . GLU A 1 197 ? -1.761 -10.284 15.489 1.00 92.38 197 GLU A N 1
ATOM 1540 C CA . GLU A 1 197 ? -1.665 -11.655 16.010 1.00 92.38 197 GLU A CA 1
ATOM 1541 C C . GLU A 1 197 ? -2.127 -11.761 17.468 1.00 92.38 197 GLU A C 1
ATOM 1543 O O . GLU A 1 197 ? -2.900 -12.661 17.817 1.00 92.38 197 GLU A O 1
ATOM 1548 N N . LEU A 1 198 ? -1.714 -10.811 18.314 1.00 93.25 198 LEU A N 1
ATOM 1549 C CA . LEU A 1 198 ? -2.135 -10.741 19.713 1.00 93.25 198 LEU A CA 1
ATOM 1550 C C . LEU A 1 198 ? -3.657 -10.609 19.840 1.00 93.25 198 LEU A C 1
ATOM 1552 O O . LEU A 1 198 ? -4.275 -11.312 20.647 1.00 93.25 198 LEU A O 1
ATOM 1556 N N . ARG A 1 199 ? -4.288 -9.770 19.012 1.00 90.44 199 ARG A N 1
ATOM 1557 C CA . ARG A 1 199 ? -5.748 -9.588 19.022 1.00 90.44 199 ARG A CA 1
ATOM 1558 C C . ARG A 1 199 ? -6.501 -10.794 18.483 1.00 90.44 199 ARG A C 1
ATOM 1560 O O . ARG A 1 199 ? -7.489 -11.206 19.093 1.00 90.44 199 ARG A O 1
ATOM 1567 N N . VAL A 1 200 ? -6.030 -11.401 17.393 1.00 89.38 200 VAL A N 1
ATOM 1568 C CA . VAL A 1 200 ? -6.620 -12.638 16.855 1.00 89.38 200 VAL A CA 1
ATOM 1569 C C . VAL A 1 200 ? -6.586 -13.733 17.922 1.00 89.38 200 VAL A C 1
ATOM 1571 O O . VAL A 1 200 ? -7.604 -14.380 18.182 1.00 89.38 200 VAL A O 1
ATOM 1574 N N . ARG A 1 201 ? -5.451 -13.892 18.613 1.00 91.50 201 ARG A N 1
ATOM 1575 C CA . ARG A 1 201 ? -5.307 -14.847 19.716 1.00 91.50 201 ARG A CA 1
ATOM 1576 C C . ARG A 1 201 ? -6.269 -14.545 20.867 1.00 91.50 201 ARG A C 1
ATOM 1578 O O . ARG A 1 201 ? -6.989 -15.444 21.303 1.00 91.50 201 ARG A O 1
ATOM 1585 N N . ALA A 1 202 ? -6.352 -13.290 21.306 1.00 90.56 202 ALA A N 1
ATOM 1586 C CA . ALA A 1 202 ? -7.272 -12.877 22.365 1.00 90.56 202 ALA A CA 1
ATOM 1587 C C . ALA A 1 202 ? -8.746 -13.154 22.005 1.00 90.56 202 ALA A C 1
ATOM 1589 O O . ALA A 1 202 ? -9.509 -13.655 22.836 1.00 90.56 202 ALA A O 1
ATOM 1590 N N . ALA A 1 203 ? -9.145 -12.901 20.754 1.00 88.81 203 ALA A N 1
ATOM 1591 C CA . ALA A 1 203 ? -10.495 -13.173 20.265 1.00 88.81 203 ALA A CA 1
ATOM 1592 C C . ALA A 1 203 ? -10.817 -14.679 20.237 1.00 88.81 203 ALA A C 1
ATOM 1594 O O . ALA A 1 203 ? -11.920 -15.091 20.615 1.00 88.81 203 ALA A O 1
ATOM 1595 N N . LEU A 1 204 ? -9.859 -15.517 19.830 1.00 88.81 204 LEU A N 1
ATOM 1596 C CA . LEU A 1 204 ? -10.001 -16.976 19.857 1.00 88.81 204 LEU A CA 1
ATOM 1597 C C . LEU A 1 204 ? -10.148 -17.504 21.290 1.00 88.81 204 LEU A C 1
ATOM 1599 O O . LEU A 1 204 ? -11.018 -18.339 21.555 1.00 88.81 204 LEU A O 1
ATOM 1603 N N . ASP A 1 205 ? -9.359 -16.985 22.229 1.00 89.12 205 ASP A N 1
ATOM 1604 C CA . ASP A 1 205 ? -9.426 -17.376 23.638 1.00 89.12 205 ASP A CA 1
ATOM 1605 C C . ASP A 1 205 ? -10.738 -16.927 24.301 1.00 89.12 205 ASP A C 1
ATOM 1607 O O . ASP A 1 205 ? -11.343 -17.683 25.072 1.00 89.12 205 ASP A O 1
ATOM 1611 N N . ALA A 1 206 ? -11.240 -15.738 23.957 1.00 85.88 206 ALA A N 1
ATOM 1612 C CA . ALA A 1 206 ? -12.553 -15.269 24.391 1.00 85.88 206 ALA A CA 1
ATOM 1613 C C . ALA A 1 206 ? -13.680 -16.185 23.879 1.00 85.88 206 ALA A C 1
ATOM 1615 O O . ALA A 1 206 ? -14.531 -16.614 24.666 1.00 85.88 206 ALA A O 1
ATOM 1616 N N . LYS A 1 207 ? -13.649 -16.567 22.592 1.00 82.81 207 LYS A N 1
ATOM 1617 C CA . LYS A 1 207 ? -14.613 -17.515 22.003 1.00 82.81 207 LYS A CA 1
ATOM 1618 C C . LYS A 1 207 ? -14.576 -18.873 22.710 1.00 82.81 207 LYS A C 1
ATOM 1620 O O . LYS A 1 207 ? -15.629 -19.377 23.102 1.00 82.81 207 LYS A O 1
ATOM 1625 N N . LYS A 1 208 ? -13.386 -19.433 22.968 1.00 79.62 208 LYS A N 1
ATOM 1626 C CA . LYS A 1 208 ? -13.230 -20.695 23.720 1.00 79.62 208 LYS A CA 1
ATOM 1627 C C . LYS A 1 208 ? -13.846 -20.610 25.121 1.00 79.62 208 LYS A C 1
ATOM 1629 O O . LYS A 1 208 ? -14.597 -21.505 25.513 1.00 79.62 208 LYS A O 1
ATOM 1634 N N . LYS A 1 209 ? -13.601 -19.523 25.866 1.00 73.44 209 LYS A N 1
ATOM 1635 C CA . LYS A 1 209 ? -14.180 -19.309 27.208 1.00 73.44 209 LYS A CA 1
ATOM 1636 C C . LYS A 1 209 ? -15.714 -19.256 27.182 1.00 73.44 209 LYS A C 1
ATOM 1638 O O . LYS A 1 209 ? -16.355 -19.815 28.076 1.00 73.44 209 LYS A O 1
ATOM 1643 N N . VAL A 1 210 ? -16.312 -18.627 26.168 1.00 73.50 210 VAL A N 1
ATOM 1644 C CA . VAL A 1 210 ? -17.776 -18.581 25.989 1.00 73.50 210 VAL A CA 1
ATOM 1645 C C . VAL A 1 210 ? -18.343 -19.974 25.696 1.00 73.50 210 VAL A C 1
ATOM 1647 O O . VAL A 1 210 ? -19.327 -20.373 26.325 1.00 73.50 210 VAL A O 1
ATOM 1650 N N . THR A 1 211 ? -17.700 -20.748 24.819 1.00 67.69 211 THR A N 1
ATOM 1651 C CA . THR A 1 211 ? -18.118 -22.121 24.489 1.00 67.69 211 THR A CA 1
ATOM 1652 C C . THR A 1 211 ? -18.053 -23.046 25.708 1.00 67.69 211 THR A C 1
ATOM 1654 O O . THR A 1 211 ? -19.009 -23.773 25.977 1.00 67.69 211 THR A O 1
ATOM 1657 N N . VAL A 1 212 ? -16.996 -22.959 26.525 1.00 64.44 212 VAL A N 1
ATOM 1658 C CA . VAL A 1 212 ? -16.869 -23.743 27.772 1.00 64.44 212 VAL A CA 1
ATOM 1659 C C . VAL A 1 212 ? -17.939 -23.357 28.803 1.00 64.44 212 VAL A C 1
ATOM 1661 O O . VAL A 1 212 ? -18.506 -24.232 29.462 1.00 64.44 212 VAL A O 1
ATOM 1664 N N . LYS A 1 213 ? -18.280 -22.065 28.932 1.00 61.31 213 LYS A N 1
ATOM 1665 C CA . LYS A 1 213 ? -19.375 -21.614 29.813 1.00 61.31 213 LYS A CA 1
ATOM 1666 C C . LYS A 1 213 ? -20.749 -22.104 29.341 1.00 61.31 213 LYS A C 1
ATOM 1668 O O . LYS A 1 213 ? -21.577 -22.448 30.184 1.00 61.31 213 LYS A O 1
ATOM 1673 N N . ARG A 1 214 ? -20.991 -22.181 28.025 1.00 59.97 214 ARG A N 1
ATOM 1674 C CA . ARG A 1 214 ? -22.221 -22.773 27.465 1.00 59.97 214 ARG A CA 1
ATOM 1675 C C . ARG A 1 214 ? -22.274 -24.291 27.679 1.00 59.97 214 ARG A C 1
ATOM 1677 O O . ARG A 1 214 ? -23.310 -24.786 28.106 1.00 59.97 214 ARG A O 1
ATOM 1684 N N . GLY A 1 215 ? -21.159 -25.005 27.510 1.00 55.28 215 GLY A N 1
ATOM 1685 C CA . GLY A 1 215 ? -21.073 -26.458 27.730 1.00 55.28 215 GLY A CA 1
ATOM 1686 C C . GLY A 1 215 ? -21.213 -26.908 29.194 1.00 55.28 215 GLY A C 1
ATOM 1687 O O . GLY A 1 215 ? -21.656 -28.021 29.453 1.00 55.28 215 GLY A O 1
ATOM 1688 N N . LYS A 1 216 ? -20.898 -26.047 30.176 1.00 54.38 216 LYS A N 1
ATOM 1689 C CA . LYS A 1 216 ? -21.100 -26.347 31.611 1.00 54.38 216 LYS A CA 1
ATOM 1690 C C . LYS A 1 216 ? -22.546 -26.164 32.100 1.00 54.38 216 LYS A C 1
ATOM 1692 O O . LYS A 1 216 ? -22.871 -26.615 33.198 1.00 54.38 216 LYS A O 1
ATOM 1697 N N . ARG A 1 217 ? -23.440 -25.552 31.313 1.00 53.84 217 ARG A N 1
ATOM 1698 C CA . ARG A 1 217 ? -24.879 -25.469 31.620 1.00 53.84 217 ARG A CA 1
ATOM 1699 C C . ARG A 1 217 ? -25.622 -26.668 31.020 1.00 53.84 217 ARG A C 1
ATOM 1701 O O . ARG A 1 217 ? -26.340 -26.477 30.056 1.00 53.84 217 ARG A O 1
ATOM 1708 N N . LEU A 1 218 ? -25.447 -27.876 31.569 1.00 54.00 218 LEU A N 1
ATOM 1709 C CA . LEU A 1 218 ? -26.429 -28.988 31.553 1.00 54.00 218 LEU A CA 1
ATOM 1710 C C . LEU A 1 218 ? -25.790 -30.278 32.093 1.00 54.00 218 LEU A C 1
ATOM 1712 O O . LEU A 1 218 ? -25.358 -31.152 31.355 1.00 54.00 218 LEU A O 1
ATOM 1716 N N . ARG A 1 219 ? -25.776 -30.418 33.419 1.00 54.50 219 ARG A N 1
ATOM 1717 C CA . ARG A 1 219 ? -25.913 -31.716 34.104 1.00 54.50 219 ARG A CA 1
ATOM 1718 C C . ARG A 1 219 ? -26.499 -31.462 35.495 1.00 54.50 219 ARG A C 1
ATOM 1720 O O . ARG A 1 219 ? -25.881 -31.725 36.522 1.00 54.50 219 ARG A O 1
ATOM 1727 N N . LYS A 1 220 ? -27.720 -30.909 35.549 1.00 53.19 220 LYS A N 1
ATOM 1728 C CA . LYS A 1 220 ? -28.536 -30.999 36.770 1.00 53.19 220 LYS A CA 1
ATOM 1729 C C . LYS A 1 220 ? -29.018 -32.446 36.899 1.00 53.19 220 LYS A C 1
ATOM 1731 O O . LYS A 1 220 ? -30.005 -32.859 36.305 1.00 53.19 220 LYS A O 1
ATOM 1736 N N . ARG A 1 221 ? -28.194 -33.206 37.620 1.00 54.69 221 ARG A N 1
ATOM 1737 C CA . ARG A 1 221 ? -28.476 -34.373 38.463 1.00 54.69 221 ARG A CA 1
ATOM 1738 C C . ARG A 1 221 ? -29.982 -34.692 38.584 1.00 54.69 221 ARG A C 1
ATOM 1740 O O . ARG A 1 221 ? -30.686 -34.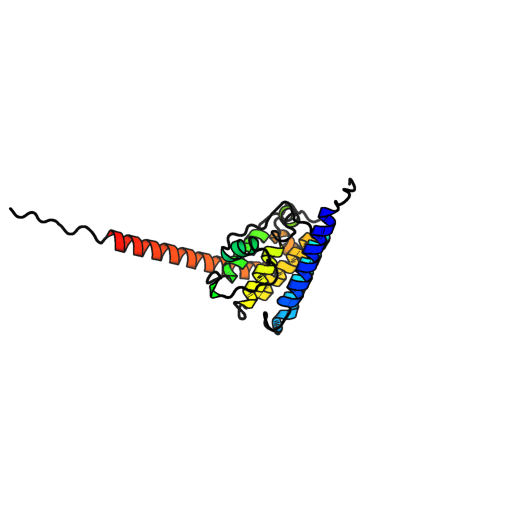055 39.360 1.00 54.69 221 ARG A O 1
ATOM 1747 N N . LYS A 1 222 ? -30.465 -35.710 37.859 1.00 49.72 222 LYS A N 1
ATOM 1748 C CA . LYS A 1 222 ? -31.707 -36.416 38.219 1.00 49.72 222 LYS A CA 1
ATOM 1749 C C . LYS A 1 222 ? -31.369 -37.333 39.396 1.00 49.72 222 LYS A C 1
ATOM 1751 O O . LYS A 1 222 ? -30.934 -38.463 39.209 1.00 49.72 222 LYS A O 1
ATOM 1756 N N . THR A 1 223 ? -31.506 -36.827 40.617 1.00 53.03 223 THR A N 1
ATOM 1757 C CA . THR A 1 223 ? -31.649 -37.675 41.805 1.00 53.03 223 THR A CA 1
ATOM 1758 C C . THR A 1 223 ? -32.987 -38.397 41.692 1.00 53.03 223 THR A C 1
ATOM 1760 O O . THR A 1 223 ? -34.036 -37.793 41.900 1.00 53.03 223 THR A O 1
ATOM 1763 N N . ARG A 1 224 ? -32.950 -39.675 41.305 1.00 46.06 224 ARG A N 1
ATOM 1764 C CA . ARG A 1 224 ? -34.076 -40.598 41.467 1.00 46.06 224 ARG A CA 1
ATOM 1765 C C . ARG A 1 224 ? -34.235 -40.847 42.971 1.00 46.06 224 ARG A C 1
ATOM 1767 O O . ARG A 1 224 ? -33.350 -41.433 43.583 1.00 46.06 224 ARG A O 1
ATOM 1774 N N . LYS A 1 225 ? -35.323 -40.343 43.553 1.00 48.53 225 LYS A N 1
ATOM 1775 C CA . LYS A 1 225 ? -35.906 -40.880 44.784 1.00 48.53 225 LYS A CA 1
ATOM 1776 C C . LYS A 1 225 ? -37.083 -41.756 44.364 1.00 48.53 225 LYS A C 1
ATOM 1778 O O . LYS A 1 225 ? -38.024 -41.224 43.781 1.00 48.53 225 LYS A O 1
ATOM 1783 N N . ALA A 1 226 ? -36.964 -43.049 44.622 1.00 51.12 226 ALA A N 1
ATOM 1784 C CA . ALA A 1 226 ? -38.010 -43.994 45.006 1.00 51.12 226 ALA A CA 1
ATOM 1785 C C . ALA A 1 226 ? -37.292 -45.320 45.258 1.00 51.12 226 ALA A C 1
ATOM 1787 O O . ALA A 1 226 ? -36.631 -45.789 44.301 1.00 51.12 226 ALA A O 1
#

pLDDT: mean 85.55, std 14.49, range [36.09, 98.5]